Protein AF-A0A7C2IM10-F1 (afdb_monomer)
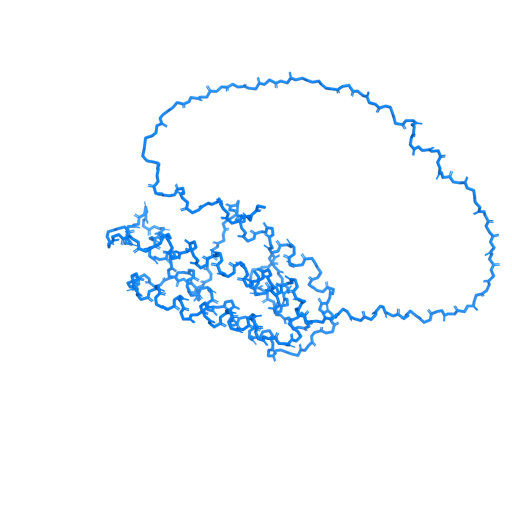
Nearest PDB structures (foldseek):
  1rxq-assembly1_B  TM=7.144E-01  e=1.031E-02  Bacillus subtilis
  8f5v-assembly1_B  TM=5.892E-01  e=1.875E-02  Mycobacterium tuberculosis
  2yqy-assembly1_A  TM=7.827E-01  e=1.566E-01  Thermus thermophilus HB8
  8fx9-assembly1_A-2  TM=5.518E-01  e=3.805E-02  Mycobacterium tuberculosis

Solvent-accessible surface area (backbone atoms only — not comparable to full-atom values): 14093 Å² total; per-residue (Å²): 133,73,89,76,83,75,75,87,68,75,87,83,71,80,80,86,84,84,88,84,92,86,85,92,88,88,85,89,82,84,89,80,78,92,79,81,80,83,83,88,79,90,89,89,81,88,86,88,78,82,90,74,87,73,74,80,74,70,74,80,78,74,78,34,45,76,48,73,67,56,39,53,48,47,53,48,51,52,54,54,50,50,51,53,54,48,66,74,52,74,82,60,50,71,68,56,33,63,42,50,93,42,98,91,45,71,19,55,41,27,51,52,39,23,53,41,48,39,53,50,51,34,54,51,48,25,55,50,13,64,70,44,70,73,40,93,58,28,70,76,64,36,62,65,44,55,65,48,47,70,60,51,69,79,51,80,90,68,86,82,81,79,56,79,92,40,54,50,85,71,75,72,52,71,69,57,43,53,53,52,34,53,56,48,49,52,50,54,47,52,48,60,73,67,63,82,56,52,32,43,29,10,52,44,74,42,92,56,72,92,64,33,50,34,22,21,49,50,48,69,102

Radius of gyration: 25.08 Å; Cα contacts (8 Å, |Δi|>4): 168; chains: 1; bounding box: 73×38×67 Å

Structure (mmCIF, N/CA/C/O backbone):
data_AF-A0A7C2IM10-F1
#
_entry.id   AF-A0A7C2IM10-F1
#
loop_
_atom_site.group_PDB
_atom_site.id
_atom_site.type_symbol
_atom_site.label_atom_id
_atom_site.label_alt_id
_atom_site.label_comp_id
_atom_site.label_asym_id
_atom_site.label_entity_id
_atom_site.label_seq_id
_atom_site.pdbx_PDB_ins_code
_atom_site.Cartn_x
_atom_site.Cartn_y
_atom_site.Cartn_z
_atom_site.occupancy
_atom_site.B_iso_or_equiv
_atom_site.auth_seq_id
_atom_site.auth_comp_id
_atom_site.auth_asym_id
_atom_site.auth_atom_id
_atom_site.pdbx_PDB_model_num
ATOM 1 N N . MET A 1 1 ? 17.199 -4.373 12.832 1.00 27.98 1 MET A N 1
ATOM 2 C CA . MET A 1 1 ? 16.016 -3.896 13.589 1.00 27.98 1 MET A CA 1
ATOM 3 C C . MET A 1 1 ? 15.043 -3.298 12.584 1.00 27.98 1 MET A C 1
ATOM 5 O O . MET A 1 1 ? 15.446 -2.386 11.880 1.00 27.98 1 MET A O 1
ATOM 9 N N . SER A 1 2 ? 13.838 -3.866 12.437 1.00 26.59 2 SER A N 1
ATOM 10 C CA . SER A 1 2 ? 12.873 -3.441 11.406 1.00 26.59 2 SER A CA 1
ATOM 11 C C . SER A 1 2 ? 12.338 -2.031 11.724 1.00 26.59 2 SER A C 1
ATOM 13 O O . SER A 1 2 ? 11.904 -1.822 12.862 1.00 26.59 2 SER A O 1
ATOM 15 N N . PRO A 1 3 ? 12.350 -1.077 10.774 1.00 27.83 3 PRO A N 1
ATOM 16 C CA . PRO A 1 3 ? 11.943 0.321 10.982 1.00 27.83 3 PRO A CA 1
ATOM 17 C C . PRO A 1 3 ? 10.450 0.517 11.304 1.00 27.83 3 PRO A C 1
ATOM 19 O O . PRO A 1 3 ? 10.022 1.636 11.570 1.00 27.83 3 PRO A O 1
ATOM 22 N N . VAL A 1 4 ? 9.666 -0.561 11.345 1.00 33.19 4 VAL A N 1
ATOM 23 C CA . VAL A 1 4 ? 8.220 -0.534 11.617 1.00 33.19 4 VAL A CA 1
ATOM 24 C C . VAL A 1 4 ? 7.889 -0.607 13.123 1.00 33.19 4 VAL A C 1
ATOM 26 O O . VAL A 1 4 ? 6.806 -0.242 13.562 1.00 33.19 4 VAL A O 1
ATOM 29 N N . ARG A 1 5 ? 8.863 -0.946 13.983 1.00 32.03 5 ARG A N 1
ATOM 30 C CA . ARG A 1 5 ? 8.624 -1.221 15.418 1.00 32.03 5 ARG A CA 1
ATOM 31 C C . ARG A 1 5 ? 8.267 -0.031 16.319 1.00 32.03 5 ARG A C 1
ATOM 33 O O . ARG A 1 5 ? 8.178 -0.206 17.534 1.00 32.03 5 ARG A O 1
ATOM 40 N N . ILE A 1 6 ? 8.074 1.175 15.799 1.00 34.00 6 ILE A N 1
ATOM 41 C CA . ILE A 1 6 ? 7.818 2.349 16.639 1.00 34.00 6 ILE A CA 1
ATOM 42 C C . ILE A 1 6 ? 6.884 3.310 15.897 1.00 34.00 6 ILE A C 1
ATOM 44 O O . ILE A 1 6 ? 7.405 4.188 15.229 1.00 34.00 6 ILE A O 1
ATOM 48 N N . LEU A 1 7 ? 5.546 3.175 16.010 1.00 31.81 7 LEU A N 1
ATOM 49 C CA . LEU A 1 7 ? 4.635 4.330 16.232 1.00 31.81 7 LEU A CA 1
ATOM 50 C C . LEU A 1 7 ? 3.104 4.082 16.270 1.00 31.81 7 LEU A C 1
ATOM 52 O O . LEU A 1 7 ? 2.376 5.069 16.280 1.00 31.81 7 LEU A O 1
ATOM 56 N N . SER A 1 8 ? 2.558 2.867 16.369 1.00 27.53 8 SER A N 1
ATOM 57 C 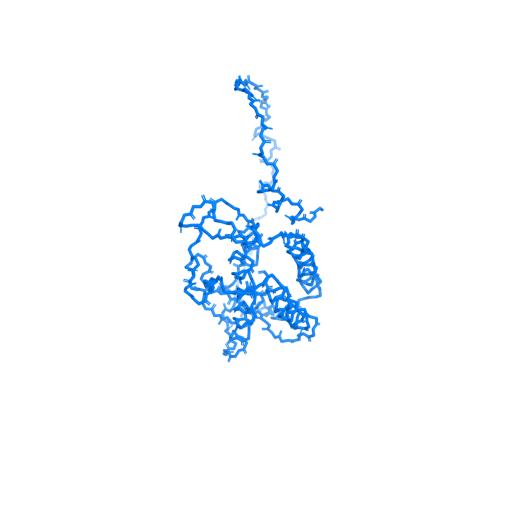CA . SER A 1 8 ? 1.081 2.713 16.506 1.00 27.53 8 SER A CA 1
ATOM 58 C C . SER A 1 8 ? 0.561 2.694 17.954 1.00 27.53 8 SER A C 1
ATOM 60 O O . SER A 1 8 ? -0.641 2.671 18.188 1.00 27.53 8 SER A O 1
ATOM 62 N N . ILE A 1 9 ? 1.442 2.784 18.958 1.00 31.78 9 ILE A N 1
ATOM 63 C CA . ILE A 1 9 ? 1.063 2.673 20.385 1.00 31.78 9 ILE A CA 1
ATOM 64 C C . ILE A 1 9 ? 0.724 4.037 21.030 1.00 31.78 9 ILE A C 1
ATOM 66 O O . ILE A 1 9 ? 0.184 4.101 22.135 1.00 31.78 9 ILE A O 1
ATOM 70 N N . PHE A 1 10 ? 0.982 5.165 20.360 1.00 27.00 10 PHE A N 1
ATOM 71 C CA . PHE A 1 10 ? 0.978 6.465 21.046 1.00 27.00 10 PHE A CA 1
ATOM 72 C C . PHE A 1 10 ? -0.381 7.172 21.185 1.00 27.00 10 PHE A C 1
ATOM 74 O O . PHE A 1 10 ? -0.463 8.141 21.938 1.00 27.00 10 PHE A O 1
ATOM 81 N N . PHE A 1 11 ? -1.454 6.687 20.550 1.00 27.09 11 PHE A N 1
ATOM 82 C CA . PHE A 1 11 ? -2.797 7.274 20.715 1.00 27.09 11 PHE A CA 1
ATOM 83 C C . PHE A 1 11 ? -3.679 6.590 21.772 1.00 27.09 11 PHE A C 1
ATOM 85 O O . PHE A 1 11 ? -4.743 7.110 22.085 1.00 27.09 11 PHE A O 1
ATOM 92 N N . ILE A 1 12 ? -3.229 5.491 22.391 1.00 34.91 12 ILE A N 1
ATOM 93 C CA . ILE A 1 12 ? -4.052 4.711 23.340 1.00 34.91 12 ILE A CA 1
ATOM 94 C C . ILE A 1 12 ? -3.619 4.902 24.813 1.00 34.91 12 ILE A C 1
ATOM 96 O O . ILE A 1 12 ? -4.315 4.467 25.725 1.00 34.91 12 ILE A O 1
ATOM 100 N N . ARG A 1 13 ? -2.499 5.591 25.111 1.00 30.33 13 ARG A N 1
ATOM 101 C CA . ARG A 1 13 ? -1.884 5.512 26.459 1.00 30.33 13 ARG A CA 1
ATOM 102 C C . ARG A 1 13 ? -1.359 6.792 27.124 1.00 30.33 13 ARG A C 1
ATOM 104 O O . ARG A 1 13 ? -0.449 6.705 27.944 1.00 30.33 13 ARG A O 1
ATOM 111 N N . ARG A 1 14 ? -1.917 7.981 26.865 1.00 31.39 14 ARG A N 1
ATOM 112 C CA . ARG A 1 14 ? -1.502 9.195 27.610 1.00 31.39 14 ARG A CA 1
ATOM 113 C C . ARG A 1 14 ? -2.650 10.013 28.204 1.00 31.39 14 ARG A C 1
ATOM 115 O O . ARG A 1 14 ? -2.828 11.183 27.896 1.00 31.39 14 ARG A O 1
ATOM 122 N N . GLY A 1 15 ? -3.358 9.395 29.148 1.00 29.47 15 GLY A N 1
ATOM 123 C CA . GLY A 1 15 ? -3.858 10.095 30.330 1.00 29.47 15 GLY A CA 1
ATOM 124 C C . GLY A 1 15 ? -2.780 10.059 31.423 1.00 29.47 15 GLY A C 1
ATOM 125 O O . GLY A 1 15 ? -2.254 8.993 31.717 1.00 29.47 15 GLY A O 1
ATOM 126 N N . LEU A 1 16 ? -2.461 11.222 31.998 1.00 30.66 16 LEU A N 1
ATOM 127 C CA . LEU A 1 16 ? -1.552 11.457 33.134 1.00 30.66 16 LEU A CA 1
ATOM 128 C C . LEU A 1 16 ? -0.041 11.201 32.928 1.00 30.66 16 LEU A C 1
ATOM 130 O O . LEU A 1 16 ? 0.452 10.083 33.043 1.00 30.66 16 LEU A O 1
ATOM 134 N N . ARG A 1 17 ? 0.741 12.286 32.821 1.00 29.55 17 ARG A N 1
ATOM 135 C CA . ARG A 1 17 ? 1.581 12.794 33.933 1.00 29.55 17 ARG A CA 1
ATOM 136 C C . ARG A 1 17 ? 2.344 14.066 33.538 1.00 29.55 17 ARG A C 1
ATOM 138 O O . ARG A 1 17 ? 2.866 14.188 32.436 1.00 29.55 17 ARG A O 1
ATOM 145 N N . LEU A 1 18 ? 2.353 14.989 34.497 1.00 29.86 18 LEU A N 1
ATOM 146 C CA . LEU A 1 18 ? 2.996 16.301 34.545 1.00 29.86 18 LEU A CA 1
ATOM 147 C C . LEU A 1 18 ? 4.523 16.229 34.746 1.00 29.86 18 LEU A C 1
ATOM 149 O O . LEU A 1 18 ? 5.040 15.216 35.211 1.00 29.86 18 LEU A O 1
ATOM 153 N N . THR A 1 19 ? 5.158 17.400 34.558 1.00 26.62 19 THR A N 1
ATOM 154 C CA . THR A 1 19 ? 6.521 17.847 34.961 1.00 26.62 19 THR A CA 1
ATOM 155 C C . THR A 1 19 ? 7.706 17.334 34.127 1.00 26.62 19 THR A C 1
ATOM 157 O O . THR A 1 19 ? 7.709 16.189 33.710 1.00 26.62 19 THR A O 1
ATOM 160 N N . ARG A 1 20 ? 8.772 18.096 33.830 1.00 28.44 20 ARG A N 1
ATOM 161 C CA . ARG A 1 20 ? 9.201 19.495 34.082 1.00 28.44 20 ARG A CA 1
ATOM 162 C C . ARG A 1 20 ? 10.300 19.837 33.046 1.00 28.44 20 ARG A C 1
ATOM 164 O O . ARG A 1 20 ? 10.971 18.940 32.549 1.00 28.44 20 ARG A O 1
ATOM 171 N N . LEU A 1 21 ? 10.481 21.126 32.752 1.00 31.17 21 LEU A N 1
ATOM 172 C CA . LEU A 1 21 ? 11.559 21.697 31.923 1.00 31.17 21 LEU A CA 1
ATOM 173 C C . LEU A 1 21 ? 12.891 21.822 32.691 1.00 31.17 21 LEU A C 1
ATOM 175 O O . LEU A 1 21 ? 12.852 21.974 33.911 1.00 31.17 21 LEU A O 1
ATOM 179 N N . THR A 1 22 ? 14.018 21.864 31.952 1.00 33.97 22 THR A N 1
ATOM 180 C CA . THR A 1 22 ? 15.251 22.717 32.079 1.00 33.97 22 THR A CA 1
ATOM 181 C C . THR A 1 22 ? 16.537 21.963 31.610 1.00 33.97 22 THR A C 1
ATOM 183 O O . THR A 1 22 ? 16.414 20.800 31.231 1.00 33.97 22 THR A O 1
ATOM 186 N N . PRO A 1 23 ? 17.731 22.595 31.455 1.00 38.22 23 PRO A N 1
ATOM 187 C CA . PRO A 1 23 ? 18.183 23.229 30.209 1.00 38.22 23 PRO A CA 1
ATOM 188 C C . PRO A 1 23 ? 19.610 22.801 29.750 1.00 38.22 23 PRO A C 1
ATOM 190 O O . PRO A 1 23 ? 20.233 21.899 30.297 1.00 38.22 23 PRO A O 1
ATOM 193 N N . ALA A 1 24 ? 20.100 23.476 28.704 1.00 38.53 24 ALA A N 1
ATOM 194 C CA . ALA A 1 24 ? 21.332 23.263 27.938 1.00 38.53 24 ALA A CA 1
ATOM 195 C C . ALA A 1 24 ? 22.677 23.222 28.705 1.00 38.53 24 ALA A C 1
ATOM 197 O O . ALA A 1 24 ? 22.869 23.910 29.703 1.00 38.53 24 ALA A O 1
ATOM 198 N N . GLY A 1 25 ? 23.669 22.546 28.101 1.00 33.28 25 GLY A N 1
ATOM 199 C CA . GLY A 1 25 ? 25.098 22.660 28.426 1.00 33.28 25 GLY A CA 1
ATOM 200 C C . GLY A 1 25 ? 26.000 22.308 27.228 1.00 33.28 25 GLY A C 1
ATOM 201 O O . GLY A 1 25 ? 25.844 21.256 26.616 1.00 33.28 25 GLY A O 1
ATOM 202 N N . LYS A 1 26 ? 26.935 23.204 26.872 1.00 35.62 26 LYS A N 1
ATOM 203 C CA . LYS A 1 26 ? 28.013 23.016 25.871 1.00 35.62 26 LYS A CA 1
ATOM 204 C C . LYS A 1 26 ? 29.325 22.630 26.577 1.00 35.62 26 LYS A C 1
ATOM 206 O O . LYS A 1 26 ? 29.616 23.248 27.596 1.00 35.62 26 LYS A O 1
ATOM 211 N N . LYS A 1 27 ? 30.188 21.806 25.950 1.00 33.00 27 LYS A N 1
ATOM 212 C CA . LYS A 1 27 ? 31.536 22.210 25.453 1.00 33.00 27 LYS A CA 1
ATOM 213 C C . LYS A 1 27 ? 32.418 21.056 24.923 1.00 33.00 27 LYS A C 1
ATOM 215 O O . LYS A 1 27 ? 32.520 20.002 25.530 1.00 33.00 27 LYS A O 1
ATOM 220 N N . ALA A 1 28 ? 33.144 21.427 23.860 1.00 33.09 28 ALA A N 1
ATOM 221 C CA . ALA A 1 28 ? 34.531 21.114 23.481 1.00 33.09 28 ALA A CA 1
ATOM 222 C C . ALA A 1 28 ? 34.939 19.688 23.054 1.00 33.09 28 ALA A C 1
ATOM 224 O O . ALA A 1 28 ? 35.025 18.771 23.863 1.00 33.09 28 ALA A O 1
ATOM 225 N N . ARG A 1 29 ? 35.424 19.571 21.806 1.00 38.78 29 ARG A N 1
ATOM 226 C CA . ARG A 1 29 ? 36.478 18.607 21.461 1.00 38.78 29 ARG A CA 1
ATOM 227 C C . ARG A 1 29 ? 37.455 19.195 20.440 1.00 38.78 29 ARG A C 1
ATOM 229 O O . ARG A 1 29 ? 37.062 19.943 19.552 1.00 38.78 29 ARG A O 1
ATOM 236 N N . ARG A 1 30 ? 38.734 18.913 20.691 1.00 40.53 30 ARG A N 1
ATOM 237 C CA . ARG A 1 30 ? 39.935 19.481 20.071 1.00 40.53 30 ARG A CA 1
ATOM 238 C C . ARG A 1 30 ? 40.123 19.055 18.611 1.00 40.53 30 ARG A C 1
ATOM 240 O O . ARG A 1 30 ? 39.682 17.986 18.204 1.00 40.53 30 ARG A O 1
ATOM 247 N N . SER A 1 31 ? 40.827 19.928 17.899 1.00 36.44 31 SER A N 1
ATOM 248 C CA . SER A 1 31 ? 41.327 19.845 16.528 1.00 36.44 31 SER A CA 1
ATOM 249 C C . SER A 1 31 ? 42.193 18.618 16.250 1.00 36.44 31 SER A C 1
ATOM 251 O O . SER A 1 31 ? 43.037 18.263 17.074 1.00 36.44 31 SER A O 1
ATOM 253 N N . ILE A 1 32 ? 42.077 18.081 15.036 1.00 41.78 32 ILE A N 1
ATOM 254 C CA . ILE A 1 32 ? 43.139 17.313 14.383 1.00 41.78 32 ILE A CA 1
ATOM 255 C C . ILE A 1 32 ? 43.377 17.947 13.006 1.00 41.78 32 ILE A C 1
ATOM 257 O O . ILE A 1 32 ? 42.436 18.333 12.317 1.00 41.78 32 ILE A O 1
ATOM 261 N N . ASP A 1 33 ? 44.658 18.141 12.715 1.00 43.50 33 ASP A N 1
ATOM 262 C CA . ASP A 1 33 ? 45.261 19.001 11.698 1.00 43.50 33 ASP A CA 1
ATOM 263 C C . ASP A 1 33 ? 45.071 18.471 10.259 1.00 43.50 33 ASP A C 1
ATOM 265 O O . ASP A 1 33 ? 45.209 17.279 9.988 1.00 43.50 33 ASP A O 1
ATOM 269 N N . MET A 1 34 ? 44.778 19.380 9.326 1.00 40.59 34 MET A N 1
ATOM 270 C CA . MET A 1 34 ? 44.415 19.143 7.918 1.00 40.59 34 MET A CA 1
ATOM 271 C C . MET A 1 34 ? 45.649 19.069 6.995 1.00 40.59 34 MET A C 1
ATOM 273 O O . MET A 1 34 ? 45.576 19.369 5.805 1.00 40.59 34 MET A O 1
ATOM 277 N N . LYS A 1 35 ? 46.807 18.694 7.549 1.00 39.53 35 LYS A N 1
ATOM 278 C CA . LYS A 1 35 ? 48.097 18.636 6.838 1.00 39.53 35 LYS A CA 1
ATOM 279 C C . LYS A 1 35 ? 48.608 17.217 6.571 1.00 39.53 35 LYS A C 1
ATOM 281 O O . LYS A 1 35 ? 49.615 17.064 5.893 1.00 39.53 35 LYS A O 1
ATOM 286 N N . THR A 1 36 ? 47.892 16.182 7.015 1.00 38.97 36 THR A N 1
ATOM 287 C CA . THR A 1 36 ? 48.353 14.780 6.914 1.00 38.97 36 THR A CA 1
ATOM 288 C C . THR A 1 36 ? 47.594 13.938 5.874 1.00 38.97 36 THR A C 1
ATOM 290 O O . THR A 1 36 ? 47.846 12.744 5.769 1.00 38.97 36 THR A O 1
ATOM 293 N N . LEU A 1 37 ? 46.684 14.515 5.073 1.00 35.03 37 LEU A N 1
ATOM 294 C CA . LEU A 1 37 ? 45.885 13.746 4.092 1.00 35.03 37 LEU A CA 1
ATOM 295 C C . LEU A 1 37 ? 46.011 14.220 2.630 1.00 35.03 37 LEU A C 1
ATOM 297 O O . LEU A 1 37 ? 45.327 13.705 1.755 1.00 35.03 37 LEU A O 1
ATOM 301 N N . MET A 1 38 ? 46.896 15.175 2.338 1.00 36.03 38 MET A N 1
ATOM 302 C CA . MET A 1 38 ? 47.099 15.727 0.988 1.00 36.03 38 MET A CA 1
ATOM 303 C C . MET A 1 38 ? 48.539 15.500 0.510 1.00 36.03 38 MET A C 1
ATOM 305 O O . MET A 1 38 ? 49.265 16.446 0.226 1.00 36.03 38 MET A O 1
ATOM 309 N N . ALA A 1 39 ? 48.974 14.238 0.467 1.00 36.22 39 ALA A N 1
ATOM 310 C CA . ALA A 1 39 ? 50.313 13.861 -0.002 1.00 36.22 39 ALA A CA 1
ATOM 311 C C . ALA A 1 39 ? 50.330 12.618 -0.914 1.00 36.22 39 ALA A C 1
ATOM 313 O O . ALA A 1 39 ? 51.328 11.910 -0.964 1.00 36.22 39 ALA A O 1
ATOM 314 N N . LEU A 1 40 ? 49.245 12.348 -1.651 1.00 32.22 40 LEU A N 1
ATOM 315 C CA . LEU A 1 40 ? 49.224 11.339 -2.724 1.00 32.22 40 LEU A CA 1
ATOM 316 C C . LEU A 1 40 ? 48.414 11.836 -3.933 1.00 32.22 40 LEU A C 1
ATOM 318 O O . LEU A 1 40 ? 47.519 11.167 -4.438 1.00 32.22 40 LEU A O 1
ATOM 322 N N . VAL A 1 41 ? 48.735 13.048 -4.390 1.00 32.53 41 VAL A N 1
ATOM 323 C CA . VAL A 1 41 ? 48.366 13.544 -5.720 1.00 32.53 41 VAL A CA 1
ATOM 324 C C . VAL A 1 41 ? 49.654 13.964 -6.416 1.00 32.53 41 VAL A C 1
ATOM 326 O O . VAL A 1 41 ? 50.414 14.756 -5.865 1.00 32.53 41 VAL A O 1
ATOM 329 N N . SER A 1 42 ? 49.819 13.484 -7.651 1.00 29.97 42 SER A N 1
ATOM 330 C CA . SER A 1 42 ? 50.869 13.794 -8.639 1.00 29.97 42 SER A CA 1
ATOM 331 C C . SER A 1 42 ? 52.033 12.806 -8.670 1.00 29.97 42 SER A C 1
ATOM 333 O O . SER A 1 42 ? 52.962 12.923 -7.883 1.00 29.97 42 SER A O 1
ATOM 335 N N . LEU A 1 43 ? 52.009 11.873 -9.629 1.00 31.78 43 LEU A N 1
ATOM 336 C CA . LEU A 1 43 ? 52.936 11.873 -10.772 1.00 31.78 43 LEU A CA 1
ATOM 337 C C . LEU A 1 43 ? 52.643 10.650 -11.661 1.00 31.78 43 LEU A C 1
ATOM 339 O O . LEU A 1 43 ? 52.864 9.528 -11.234 1.00 31.78 43 LEU A O 1
ATOM 343 N N . ILE A 1 44 ? 52.127 10.869 -12.872 1.00 36.03 44 ILE A N 1
ATOM 344 C CA . ILE A 1 44 ? 52.568 10.237 -14.131 1.00 36.03 44 ILE A CA 1
ATOM 345 C C . ILE A 1 44 ? 51.841 10.978 -15.260 1.00 36.03 44 ILE A C 1
ATOM 347 O O . ILE A 1 44 ? 50.614 11.052 -15.313 1.00 36.03 44 ILE A O 1
ATOM 351 N N . LEU A 1 45 ? 52.654 11.597 -16.109 1.00 37.88 45 LEU A N 1
ATOM 352 C CA . LEU A 1 45 ? 52.292 12.463 -17.218 1.00 37.88 45 LEU A CA 1
ATOM 353 C C . LEU A 1 45 ? 52.388 11.671 -18.538 1.00 37.88 45 LEU A C 1
ATOM 355 O O . LEU A 1 45 ? 53.350 10.939 -18.736 1.00 37.88 45 LEU A O 1
ATOM 359 N N . LEU A 1 46 ? 51.415 11.915 -19.422 1.00 39.22 46 LEU A N 1
ATOM 360 C CA . LEU A 1 46 ? 51.405 11.805 -20.892 1.00 39.22 46 LEU A CA 1
ATOM 361 C C . LEU A 1 46 ? 51.857 10.507 -21.601 1.00 39.22 46 LEU A C 1
ATOM 363 O O . LEU A 1 46 ? 53.039 10.247 -21.780 1.00 39.22 46 LEU A O 1
ATOM 367 N N . CYS A 1 47 ? 50.883 9.869 -22.262 1.00 30.28 47 CYS A N 1
ATOM 368 C CA . CYS A 1 47 ? 51.025 9.385 -23.639 1.00 30.28 47 CYS A CA 1
ATOM 369 C C . CYS A 1 47 ? 49.711 9.656 -24.391 1.00 30.28 47 CYS A C 1
ATOM 371 O O . CYS A 1 47 ? 48.692 9.022 -24.125 1.00 30.28 47 CYS A O 1
ATOM 373 N N . SER A 1 48 ? 49.735 10.628 -25.305 1.00 41.16 48 SER A N 1
ATOM 374 C CA . SER A 1 48 ? 48.663 10.878 -26.272 1.00 41.16 48 SER A CA 1
ATOM 375 C C . SER A 1 48 ? 48.981 10.138 -27.567 1.00 41.16 48 SER A C 1
ATOM 377 O O . SER A 1 48 ? 49.983 10.442 -28.211 1.00 41.16 48 SER A O 1
ATOM 379 N N . SER A 1 49 ? 48.099 9.237 -27.996 1.00 40.88 49 SER A N 1
ATOM 380 C CA . SER A 1 49 ? 47.975 8.861 -29.404 1.00 40.88 49 SER A CA 1
ATOM 381 C C . SER A 1 49 ? 46.520 8.551 -29.778 1.00 40.88 49 SER A C 1
ATOM 383 O O . SER A 1 49 ? 45.763 7.924 -29.044 1.00 40.88 49 SER A O 1
ATOM 385 N N . ALA A 1 50 ? 46.163 9.126 -30.925 1.00 41.50 50 ALA A N 1
ATOM 386 C CA . ALA A 1 50 ? 45.043 8.913 -31.834 1.00 41.50 50 ALA A CA 1
ATOM 387 C C . ALA A 1 50 ? 43.985 7.828 -31.525 1.00 41.50 50 ALA A C 1
ATOM 389 O O . ALA A 1 50 ? 44.254 6.634 -31.517 1.00 41.50 50 ALA A O 1
ATOM 390 N N . GLY A 1 51 ? 42.728 8.283 -31.478 1.00 42.62 51 GLY A N 1
ATOM 391 C CA . GLY A 1 51 ? 41.702 7.871 -32.442 1.00 42.62 51 GLY A CA 1
ATOM 392 C C . GLY A 1 51 ? 41.375 6.382 -32.581 1.00 42.62 51 GLY A C 1
ATOM 393 O O . GLY A 1 51 ? 41.813 5.732 -33.521 1.00 42.62 51 GLY A O 1
ATOM 394 N N . ALA A 1 52 ? 40.428 5.917 -31.772 1.00 41.44 52 ALA A N 1
ATOM 395 C CA . ALA A 1 52 ? 39.374 5.019 -32.231 1.00 41.44 52 ALA A CA 1
ATOM 396 C C . ALA A 1 52 ? 38.107 5.393 -31.459 1.00 41.44 52 ALA A C 1
ATOM 398 O O . ALA A 1 52 ? 38.083 5.329 -30.228 1.00 41.44 52 ALA A O 1
ATOM 399 N N . GLY A 1 53 ? 37.076 5.851 -32.171 1.00 41.41 53 GLY A N 1
ATOM 400 C CA . GLY A 1 53 ? 35.770 6.119 -31.584 1.00 41.41 53 GLY A CA 1
ATOM 401 C C . GLY A 1 53 ? 35.241 4.846 -30.937 1.00 41.41 53 GLY A C 1
ATOM 402 O O . GLY A 1 53 ? 34.742 3.957 -31.622 1.00 41.41 53 GLY A O 1
ATOM 403 N N . LYS A 1 54 ? 35.347 4.754 -29.608 1.00 38.47 54 LYS A N 1
ATOM 404 C CA . LYS A 1 54 ? 34.531 3.823 -28.841 1.00 38.47 54 LYS A CA 1
ATOM 405 C C . LYS A 1 54 ? 33.099 4.301 -29.011 1.00 38.47 54 LYS A C 1
ATOM 407 O O . LYS A 1 54 ? 32.697 5.291 -28.403 1.00 38.47 54 LYS A O 1
ATOM 412 N N . LEU A 1 55 ? 32.349 3.607 -29.864 1.00 37.88 55 LEU A N 1
ATOM 413 C CA . LEU A 1 55 ? 30.901 3.561 -29.742 1.00 37.88 55 LEU A CA 1
ATOM 414 C C . LEU A 1 55 ? 30.618 3.326 -28.261 1.00 37.88 55 LEU A C 1
ATOM 416 O O . LEU A 1 55 ? 31.111 2.358 -27.679 1.00 37.88 55 LEU A O 1
ATOM 420 N N . ASN A 1 56 ? 29.934 4.290 -27.654 1.00 40.69 56 ASN A N 1
ATOM 421 C CA . ASN A 1 56 ? 29.504 4.251 -26.273 1.00 40.69 56 ASN A CA 1
ATOM 422 C C . ASN A 1 56 ? 28.565 3.046 -26.153 1.00 40.69 56 ASN A C 1
ATOM 424 O O . ASN A 1 56 ? 27.374 3.154 -26.440 1.00 40.69 56 ASN A O 1
ATOM 428 N N . GLN A 1 57 ? 29.118 1.867 -25.861 1.00 40.25 57 GLN A N 1
ATOM 429 C CA . GLN A 1 57 ? 28.329 0.701 -25.512 1.00 40.25 57 GLN A CA 1
ATOM 430 C C . GLN A 1 57 ? 27.668 1.064 -24.191 1.00 40.25 57 GLN A C 1
ATOM 432 O O . GLN A 1 57 ? 28.318 1.062 -23.146 1.00 40.25 57 GLN A O 1
ATOM 437 N N . GLY A 1 58 ? 26.408 1.500 -24.274 1.00 41.47 58 GLY A N 1
ATOM 438 C CA . GLY A 1 58 ? 25.577 1.708 -23.102 1.00 41.47 58 GLY A CA 1
ATOM 439 C C . GLY A 1 58 ? 25.652 0.451 -22.249 1.00 41.47 58 GLY A C 1
ATOM 440 O O . GLY A 1 58 ? 25.589 -0.659 -22.784 1.00 41.47 58 GLY A O 1
ATOM 441 N N . SER A 1 59 ? 2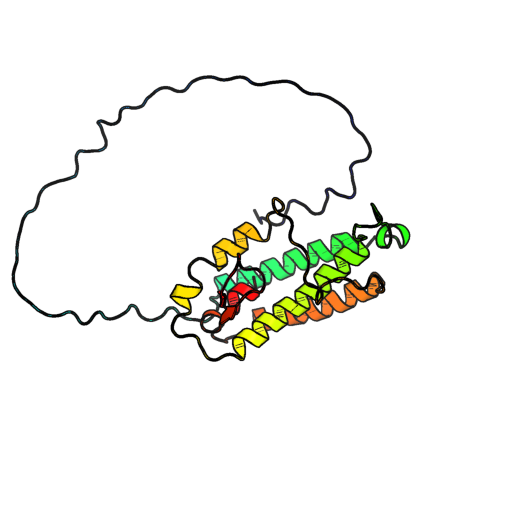5.850 0.628 -20.942 1.00 44.91 59 SER A N 1
ATOM 442 C CA . SER A 1 59 ? 25.724 -0.464 -19.983 1.00 44.91 59 SER A CA 1
ATOM 443 C C . SER A 1 59 ? 24.466 -1.275 -20.316 1.00 44.91 59 SER A C 1
ATOM 445 O O . SER A 1 59 ? 23.447 -0.661 -20.651 1.00 44.91 59 SER A O 1
ATOM 447 N N . PRO A 1 60 ? 24.511 -2.620 -20.274 1.00 53.81 60 PRO A N 1
ATOM 448 C CA . PRO A 1 60 ? 23.307 -3.415 -20.471 1.00 53.81 60 PRO A CA 1
ATOM 449 C C . PRO A 1 60 ? 22.236 -2.902 -19.507 1.00 53.81 60 PRO A C 1
ATOM 451 O O . PRO A 1 60 ? 22.527 -2.702 -18.325 1.00 53.81 60 PRO A O 1
ATOM 454 N N . ALA A 1 61 ? 21.043 -2.622 -20.039 1.00 63.34 61 ALA A N 1
ATOM 455 C CA . ALA A 1 61 ? 19.921 -2.125 -19.252 1.00 63.34 61 ALA A CA 1
ATOM 456 C C . ALA A 1 61 ? 19.716 -3.039 -18.037 1.00 63.34 61 ALA A C 1
ATOM 458 O O . ALA A 1 61 ? 19.769 -4.267 -18.170 1.00 63.34 61 ALA A O 1
ATOM 459 N N . SER A 1 62 ? 19.524 -2.442 -16.862 1.00 83.06 62 SER A N 1
ATOM 460 C CA . SER A 1 62 ? 19.268 -3.175 -15.625 1.00 83.06 62 SER A CA 1
ATOM 461 C C . SER A 1 62 ? 18.061 -4.098 -15.805 1.00 83.06 62 SER A C 1
ATOM 463 O O . SER A 1 62 ? 17.117 -3.744 -16.517 1.00 83.06 62 SER A O 1
ATOM 465 N N . ASP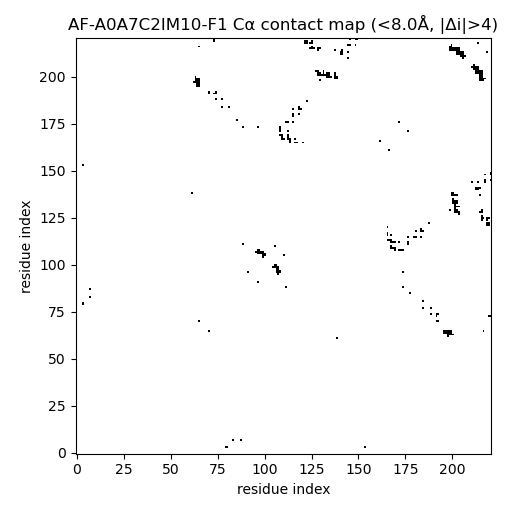 A 1 63 ? 18.076 -5.278 -15.177 1.00 93.88 63 ASP A N 1
ATOM 466 C CA . ASP A 1 63 ? 16.927 -6.184 -15.226 1.00 93.88 63 ASP A CA 1
ATOM 467 C C . ASP A 1 63 ? 15.697 -5.456 -14.647 1.00 93.88 63 ASP A C 1
ATOM 469 O O . ASP A 1 63 ? 15.693 -5.081 -13.466 1.00 93.88 63 ASP A O 1
ATOM 473 N N . PRO A 1 64 ? 14.647 -5.216 -15.456 1.00 96.56 64 PRO A N 1
ATOM 474 C CA . PRO A 1 64 ? 13.482 -4.474 -15.002 1.00 96.56 64 PRO A CA 1
ATOM 475 C C . PRO A 1 64 ? 12.582 -5.299 -14.073 1.00 96.56 64 PRO A C 1
ATOM 477 O O . PRO A 1 64 ? 11.570 -4.791 -13.582 1.00 96.56 64 PRO A O 1
ATOM 480 N N . LYS A 1 65 ? 12.894 -6.577 -13.846 1.00 97.94 65 LYS A N 1
ATOM 481 C CA . LYS A 1 65 ? 12.182 -7.425 -12.895 1.00 97.94 65 LYS A CA 1
ATOM 482 C C . LYS A 1 65 ? 12.589 -7.113 -11.455 1.00 97.94 65 LYS A C 1
ATOM 484 O O . LYS A 1 65 ? 13.622 -6.507 -11.156 1.00 97.94 65 LYS A O 1
ATOM 489 N N . MET A 1 66 ? 11.720 -7.530 -10.543 1.00 97.31 66 MET A N 1
ATOM 490 C CA . MET A 1 66 ? 11.994 -7.491 -9.112 1.00 97.31 66 MET A CA 1
ATOM 491 C C . MET A 1 66 ? 13.010 -8.580 -8.757 1.00 97.31 66 MET A C 1
ATOM 493 O O . MET A 1 66 ? 12.803 -9.745 -9.107 1.00 97.31 66 MET A O 1
ATOM 497 N N . THR A 1 67 ? 14.080 -8.217 -8.050 1.00 97.69 67 THR A N 1
ATOM 498 C CA . THR A 1 67 ? 15.071 -9.193 -7.578 1.00 97.69 67 THR A CA 1
ATOM 499 C C . THR A 1 67 ? 14.505 -10.046 -6.443 1.00 97.69 67 THR A C 1
ATOM 501 O O . THR A 1 67 ? 13.479 -9.724 -5.835 1.00 97.69 67 THR A O 1
ATOM 504 N N . SER A 1 68 ? 15.184 -11.145 -6.119 1.00 97.81 68 SER A N 1
ATOM 505 C CA . SER A 1 68 ? 14.814 -12.000 -4.986 1.00 97.81 68 SER A CA 1
ATOM 506 C C . SER A 1 68 ? 14.847 -11.245 -3.651 1.00 97.81 68 SER A C 1
ATOM 508 O O . SER A 1 68 ? 13.974 -11.441 -2.806 1.00 97.81 68 SER A O 1
ATOM 510 N N . GLU A 1 69 ? 15.816 -10.347 -3.466 1.00 97.81 69 GLU A N 1
ATOM 511 C CA . GLU A 1 69 ? 15.974 -9.526 -2.262 1.00 97.81 69 GLU A CA 1
ATOM 512 C C . GLU A 1 69 ? 14.860 -8.484 -2.148 1.00 97.81 69 GLU A C 1
ATOM 514 O O . GLU A 1 69 ? 14.272 -8.314 -1.078 1.00 97.81 69 GLU A O 1
ATOM 519 N N . GLU A 1 70 ? 14.535 -7.811 -3.255 1.00 98.06 70 GLU A N 1
ATOM 520 C CA . GLU A 1 70 ? 13.418 -6.869 -3.327 1.00 98.06 70 GLU A CA 1
ATOM 521 C C . GLU A 1 70 ? 12.091 -7.574 -3.020 1.00 98.06 70 GLU A C 1
ATOM 523 O O . GLU A 1 70 ? 11.312 -7.090 -2.197 1.00 98.06 70 GLU A O 1
ATOM 528 N N . ARG A 1 71 ? 11.872 -8.764 -3.593 1.00 98.50 71 ARG A N 1
ATOM 529 C CA . ARG A 1 71 ? 10.678 -9.578 -3.340 1.00 98.50 71 ARG A CA 1
ATOM 530 C C . ARG A 1 71 ? 10.560 -9.981 -1.875 1.00 98.50 71 ARG A C 1
ATOM 532 O O . ARG A 1 71 ? 9.508 -9.787 -1.267 1.00 98.50 71 ARG A O 1
ATOM 539 N N . ALA A 1 72 ? 11.637 -10.506 -1.290 1.00 98.50 72 ALA A N 1
ATOM 540 C CA . ALA A 1 72 ? 11.660 -10.890 0.119 1.00 98.50 72 ALA A CA 1
ATOM 541 C C . ALA A 1 72 ? 11.369 -9.692 1.038 1.00 98.50 72 ALA A C 1
ATOM 543 O O . ALA A 1 72 ? 10.658 -9.830 2.036 1.00 98.50 72 ALA A O 1
ATOM 544 N N . LYS A 1 73 ? 11.876 -8.505 0.685 1.00 97.62 73 LYS A N 1
ATOM 545 C CA . LYS A 1 73 ? 11.628 -7.255 1.411 1.00 97.62 73 LYS A CA 1
ATOM 546 C C . LYS A 1 73 ? 10.160 -6.823 1.333 1.00 97.62 73 LYS A C 1
ATOM 548 O O . LYS A 1 73 ? 9.568 -6.578 2.383 1.00 97.62 73 LYS A O 1
ATOM 553 N N . VAL A 1 74 ? 9.567 -6.789 0.135 1.00 97.62 74 VAL A N 1
ATOM 554 C CA . VAL A 1 74 ? 8.144 -6.450 -0.078 1.00 97.62 74 VAL A CA 1
ATOM 555 C C . VAL A 1 74 ? 7.241 -7.383 0.726 1.00 97.62 74 VAL A C 1
ATOM 557 O O . VAL A 1 74 ? 6.431 -6.919 1.527 1.00 97.62 74 VAL A O 1
ATOM 560 N N . ILE A 1 75 ? 7.427 -8.700 0.576 1.00 98.62 75 ILE A N 1
ATOM 561 C CA . ILE A 1 75 ? 6.638 -9.712 1.293 1.00 98.62 75 ILE A CA 1
ATOM 562 C C . ILE A 1 75 ? 6.769 -9.510 2.802 1.00 98.62 75 ILE A C 1
ATOM 564 O O . ILE A 1 75 ? 5.772 -9.501 3.525 1.00 98.62 75 ILE A O 1
ATOM 568 N N . LYS A 1 76 ? 7.993 -9.282 3.290 1.00 98.19 76 LYS A N 1
ATOM 569 C CA . LYS A 1 76 ? 8.224 -9.024 4.708 1.00 98.19 76 LYS A CA 1
ATOM 570 C C . LYS A 1 76 ? 7.470 -7.787 5.203 1.00 98.19 76 LYS A C 1
ATOM 572 O O . LYS A 1 76 ? 6.859 -7.851 6.268 1.00 98.19 76 LYS A O 1
ATOM 577 N N . TRP A 1 77 ? 7.510 -6.672 4.477 1.00 97.44 77 TRP A N 1
ATOM 578 C CA . TRP A 1 77 ? 6.784 -5.461 4.870 1.00 97.44 77 TRP A CA 1
ATOM 579 C C . TRP A 1 77 ? 5.272 -5.645 4.832 1.00 97.44 77 TRP A C 1
ATOM 581 O O . TRP A 1 77 ? 4.582 -5.160 5.731 1.00 97.44 77 TRP A O 1
ATOM 591 N N . MET A 1 78 ? 4.747 -6.378 3.852 1.00 97.88 78 MET A N 1
ATOM 592 C CA . MET A 1 78 ? 3.326 -6.712 3.792 1.00 97.88 78 MET A CA 1
ATOM 593 C C . MET A 1 78 ? 2.901 -7.569 4.993 1.00 97.88 78 MET A C 1
ATOM 595 O O . MET A 1 78 ? 1.912 -7.244 5.643 1.00 97.88 78 MET A O 1
ATOM 599 N N . ILE A 1 79 ? 3.668 -8.596 5.361 1.00 98.44 79 ILE A N 1
ATOM 600 C CA . ILE A 1 79 ? 3.352 -9.440 6.527 1.00 98.44 79 ILE A CA 1
ATOM 601 C C . ILE A 1 79 ? 3.449 -8.643 7.836 1.00 98.44 79 ILE A C 1
ATOM 603 O O . ILE A 1 79 ? 2.525 -8.670 8.652 1.00 98.44 79 ILE A O 1
ATOM 607 N N . ASP A 1 80 ? 4.552 -7.912 8.038 1.00 97.81 80 ASP A N 1
ATOM 608 C CA . ASP A 1 80 ? 4.773 -7.133 9.262 1.00 97.81 80 ASP A CA 1
ATOM 609 C C . ASP A 1 80 ? 3.673 -6.061 9.427 1.00 97.81 80 ASP A C 1
ATOM 611 O O . ASP A 1 80 ? 3.072 -5.946 10.496 1.00 97.81 80 ASP A O 1
ATOM 615 N N . SER A 1 81 ? 3.362 -5.310 8.362 1.00 96.69 81 SER A N 1
ATOM 616 C CA . SER A 1 81 ? 2.358 -4.235 8.408 1.00 96.69 81 SER A CA 1
ATOM 617 C C . SER A 1 81 ? 0.923 -4.745 8.542 1.00 96.69 81 SER A C 1
ATOM 619 O O . SER A 1 81 ? 0.125 -4.098 9.216 1.00 96.69 81 SER A O 1
ATOM 621 N N . GLU A 1 82 ? 0.585 -5.897 7.946 1.00 98.06 82 GLU A N 1
ATOM 622 C CA . GLU A 1 82 ? -0.731 -6.527 8.129 1.00 98.06 82 GLU A CA 1
ATOM 623 C C . GLU A 1 82 ? -0.945 -6.867 9.596 1.00 98.06 82 GLU A C 1
ATOM 625 O O . GLU A 1 82 ? -1.974 -6.518 10.177 1.00 98.06 82 GLU A O 1
ATOM 630 N N . LYS A 1 83 ? 0.052 -7.514 10.207 1.00 98.12 83 LYS A N 1
ATOM 631 C CA . LYS A 1 83 ? -0.009 -7.874 11.617 1.00 98.12 83 LYS A CA 1
ATOM 632 C C . LYS A 1 83 ? -0.210 -6.639 12.490 1.00 98.12 83 LYS A C 1
ATOM 634 O O . LYS A 1 83 ? -1.108 -6.627 13.325 1.00 98.12 83 LYS A O 1
ATOM 639 N N . GLU A 1 84 ? 0.602 -5.605 12.291 1.00 96.94 84 GLU A N 1
ATOM 640 C CA . GLU A 1 84 ? 0.505 -4.376 13.080 1.00 96.94 84 GLU A CA 1
ATOM 641 C C . GLU A 1 84 ? -0.846 -3.673 12.915 1.00 96.94 84 GLU A C 1
ATOM 643 O O . GLU A 1 84 ? -1.421 -3.205 13.900 1.00 96.94 84 GLU A O 1
ATOM 648 N N . TYR A 1 85 ? -1.366 -3.613 11.688 1.00 97.62 85 TYR A N 1
ATOM 649 C CA . TYR A 1 85 ? -2.662 -3.011 11.398 1.00 97.62 85 TYR A CA 1
ATOM 650 C C . TYR A 1 85 ? -3.806 -3.777 12.071 1.00 97.62 85 TYR A C 1
ATOM 652 O O . TYR A 1 85 ? -4.630 -3.169 12.756 1.00 97.62 85 TYR A O 1
ATOM 660 N N . LEU A 1 86 ? -3.837 -5.105 11.924 1.00 98.31 86 LEU A N 1
ATOM 661 C CA . LEU A 1 86 ? -4.885 -5.944 12.502 1.00 98.31 86 LEU A CA 1
ATOM 662 C C . LEU A 1 86 ? -4.833 -5.944 14.034 1.00 98.31 86 LEU A C 1
ATOM 664 O O . LEU A 1 86 ? -5.874 -5.781 14.671 1.00 98.31 86 LEU A O 1
ATOM 668 N N . ASP A 1 87 ? -3.641 -6.050 14.628 1.00 98.06 87 ASP A N 1
ATOM 669 C CA . ASP A 1 87 ? -3.457 -5.990 16.083 1.00 98.06 87 ASP A CA 1
ATOM 670 C C . ASP A 1 87 ? -3.956 -4.650 16.658 1.00 98.06 87 ASP A C 1
ATOM 672 O O . ASP A 1 87 ? -4.543 -4.618 17.741 1.00 98.06 87 ASP A O 1
ATOM 676 N N . ALA A 1 88 ? -3.763 -3.542 15.930 1.00 97.00 88 ALA A N 1
ATOM 677 C CA . ALA A 1 88 ? -4.175 -2.210 16.371 1.00 97.00 88 ALA A CA 1
ATOM 678 C C . ALA A 1 88 ? -5.700 -2.017 16.413 1.00 97.00 88 ALA A C 1
ATOM 680 O O . ALA A 1 88 ? -6.176 -1.164 17.166 1.00 97.00 88 ALA A O 1
ATOM 681 N N . ILE A 1 89 ? -6.464 -2.780 15.623 1.00 97.38 89 ILE A N 1
ATOM 682 C CA . ILE A 1 89 ? -7.921 -2.610 15.518 1.00 97.38 89 ILE A CA 1
ATOM 683 C C . ILE A 1 89 ? -8.731 -3.762 16.115 1.00 97.38 89 ILE A C 1
ATOM 685 O O . ILE A 1 89 ? -9.901 -3.554 16.420 1.00 97.38 89 ILE A O 1
ATOM 689 N N . ALA A 1 90 ? -8.137 -4.940 16.333 1.00 94.38 90 ALA A N 1
ATOM 690 C CA . ALA A 1 90 ? -8.848 -6.178 16.673 1.00 94.38 90 ALA A CA 1
ATOM 691 C C . ALA A 1 90 ? -9.791 -6.084 17.886 1.00 94.38 90 ALA A C 1
ATOM 693 O O . ALA A 1 90 ? -10.847 -6.710 17.885 1.00 94.38 90 ALA A O 1
ATOM 694 N N . ASN A 1 91 ? -9.425 -5.305 18.908 1.00 94.62 91 ASN A N 1
ATOM 695 C CA . ASN A 1 91 ? -10.118 -5.282 20.203 1.00 94.62 91 ASN A CA 1
ATOM 696 C C . ASN A 1 91 ? -10.787 -3.938 20.528 1.00 94.62 91 ASN A C 1
ATOM 698 O O . ASN A 1 91 ? -11.085 -3.665 21.688 1.00 94.62 91 ASN A O 1
ATOM 702 N N . LEU A 1 92 ? -11.008 -3.084 19.526 1.00 96.75 92 LEU A N 1
ATOM 703 C CA . LEU A 1 92 ? -11.673 -1.795 19.737 1.00 96.75 92 LEU A CA 1
ATOM 704 C C . LEU A 1 92 ? -13.171 -1.982 19.987 1.00 96.75 92 LEU A C 1
ATOM 706 O O . LEU A 1 92 ? -13.826 -2.684 19.218 1.00 96.75 92 LEU A O 1
ATOM 710 N N . THR A 1 93 ? -13.721 -1.337 21.016 1.00 97.25 93 THR A N 1
ATOM 711 C CA . THR A 1 93 ? -15.182 -1.287 21.209 1.00 97.25 93 THR A CA 1
ATOM 712 C C . THR A 1 93 ? -15.845 -0.419 20.136 1.00 97.25 93 THR A C 1
ATOM 714 O O . THR A 1 93 ? -15.173 0.366 19.461 1.00 97.25 93 THR A O 1
ATOM 717 N N . GLU A 1 94 ? -17.168 -0.508 19.989 1.00 96.81 94 GLU A N 1
ATOM 718 C CA . GLU A 1 94 ? -17.905 0.346 19.047 1.00 96.81 94 GLU A CA 1
ATOM 719 C C . GLU A 1 94 ? -17.746 1.839 19.374 1.00 96.81 94 GLU A C 1
ATOM 721 O O . GLU A 1 94 ? -17.589 2.665 18.471 1.00 96.81 94 GLU A O 1
ATOM 726 N N . GLU A 1 95 ? -17.697 2.202 20.659 1.00 96.94 95 GLU A N 1
ATOM 727 C CA . GLU A 1 95 ? -17.457 3.582 21.089 1.00 96.94 95 GLU A CA 1
ATOM 728 C C . GLU A 1 95 ? -16.066 4.055 20.658 1.00 96.94 95 GLU A C 1
ATOM 730 O O . GLU A 1 95 ? -15.924 5.163 20.145 1.00 96.94 95 GLU A O 1
ATOM 735 N N . GLN A 1 96 ? -15.037 3.214 20.807 1.00 97.56 96 GLN A N 1
ATOM 736 C CA . GLN A 1 96 ? -13.671 3.533 20.377 1.00 97.56 96 GLN A CA 1
ATOM 737 C C . GLN A 1 96 ? -13.549 3.602 18.850 1.00 97.56 96 GLN A C 1
ATOM 739 O O . GLN A 1 96 ? -12.866 4.484 18.326 1.00 97.56 96 GLN A O 1
ATOM 744 N N . TRP A 1 97 ? -14.231 2.707 18.132 1.00 97.50 97 TRP A N 1
ATOM 745 C CA . TRP A 1 97 ? -14.272 2.677 16.669 1.00 97.50 97 TRP A CA 1
ATOM 746 C C . TRP A 1 97 ? -14.837 3.980 16.090 1.00 97.50 97 TRP A C 1
ATOM 748 O O . TRP A 1 97 ? -14.312 4.529 15.113 1.00 97.50 97 TRP A O 1
ATOM 758 N N . ARG A 1 98 ? -15.888 4.506 16.731 1.00 96.56 98 ARG A N 1
ATOM 759 C CA . ARG A 1 98 ? -16.631 5.697 16.291 1.00 96.56 98 ARG A CA 1
ATOM 760 C C . ARG A 1 98 ? -16.163 6.997 16.940 1.00 96.56 98 ARG A C 1
ATOM 762 O O . ARG A 1 98 ? -16.577 8.066 16.493 1.00 96.56 98 ARG A O 1
ATOM 769 N N . TYR A 1 99 ? -15.292 6.938 17.947 1.00 96.38 99 TYR A N 1
ATOM 770 C CA . TYR A 1 99 ? -14.805 8.122 18.647 1.00 96.38 99 TYR A CA 1
ATOM 771 C C . TYR A 1 99 ? -14.097 9.092 17.694 1.00 96.38 99 TYR A C 1
ATOM 773 O O . TYR A 1 99 ? -13.114 8.738 17.039 1.00 96.38 99 TYR A O 1
ATOM 781 N N . LYS A 1 100 ? -14.567 10.344 17.668 1.00 95.25 100 LYS A N 1
ATOM 782 C CA . LYS A 1 100 ? -13.930 11.449 16.947 1.00 95.25 100 LYS A CA 1
ATOM 783 C C . LYS A 1 100 ? -13.299 12.423 17.943 1.00 95.25 100 LYS A C 1
ATOM 785 O O . LYS A 1 100 ? -14.025 13.011 18.741 1.00 95.25 100 LYS A O 1
ATOM 790 N N . PRO A 1 101 ? -11.976 12.667 17.880 1.00 91.94 101 PRO A N 1
ATOM 791 C CA . PRO A 1 101 ? -11.325 13.620 18.780 1.00 91.94 101 PRO A CA 1
ATOM 792 C C . PRO A 1 101 ? -11.733 15.074 18.496 1.00 91.94 101 PRO A C 1
ATOM 794 O O . PRO A 1 101 ? -11.586 15.935 19.358 1.00 91.94 101 PRO A O 1
ATOM 797 N N . SER A 1 102 ? -12.224 15.367 17.287 1.00 94.69 102 SER A N 1
ATOM 798 C CA . SER A 1 102 ? -12.929 16.606 16.952 1.00 94.69 102 SER A CA 1
ATOM 799 C C . SER A 1 102 ? -13.778 16.415 15.683 1.00 94.69 102 SER A C 1
ATOM 801 O O . SER A 1 102 ? -13.543 15.454 14.946 1.00 94.69 102 SER A O 1
ATOM 803 N N . PRO A 1 103 ? -14.723 17.325 15.369 1.00 90.75 103 PRO A N 1
ATOM 804 C CA . PRO A 1 103 ? -15.591 17.205 14.189 1.00 90.75 103 PRO A CA 1
ATOM 805 C C . PRO A 1 103 ? -14.848 17.132 12.846 1.00 90.75 103 PRO A C 1
ATOM 807 O O . PRO A 1 103 ? -15.369 16.593 11.875 1.00 90.75 103 PRO A O 1
ATOM 810 N N . PHE A 1 104 ? -13.617 17.650 12.792 1.00 90.12 104 PHE A N 1
ATOM 811 C CA . PHE A 1 104 ? -12.794 17.732 11.579 1.00 90.12 104 PHE A CA 1
ATOM 812 C C . PHE A 1 104 ? -11.712 16.647 11.510 1.00 90.12 104 PHE A C 1
ATOM 814 O O . PHE A 1 104 ? -10.759 16.757 10.736 1.00 90.12 104 PHE A O 1
ATOM 821 N N . ARG A 1 105 ? -11.792 15.627 12.367 1.00 92.25 105 ARG A N 1
ATOM 822 C CA . ARG A 1 105 ? -10.806 14.548 12.449 1.00 92.25 105 ARG A CA 1
ATOM 823 C C . ARG A 1 105 ? -11.489 13.208 12.272 1.00 92.25 105 ARG A C 1
ATOM 825 O O . ARG A 1 105 ? -12.614 13.010 12.723 1.00 92.25 105 ARG A O 1
ATOM 832 N N . TRP A 1 106 ? -10.770 12.305 11.620 1.00 94.81 106 TRP A N 1
ATOM 833 C CA . TRP A 1 106 ? -11.239 10.947 11.429 1.00 94.81 106 TRP A CA 1
ATOM 834 C C . TRP A 1 106 ? -11.287 10.181 12.749 1.00 94.81 106 TRP A C 1
ATOM 836 O O . TRP A 1 106 ? -10.413 10.364 13.605 1.00 94.81 106 TRP A O 1
ATOM 846 N N . SER A 1 107 ? -12.303 9.335 12.896 1.00 97.19 107 SER A N 1
ATOM 847 C CA . SER A 1 107 ? -12.331 8.298 13.923 1.00 97.19 107 SER A CA 1
ATOM 848 C C . SER A 1 107 ? -11.284 7.222 13.640 1.00 97.19 107 SER A C 1
ATOM 850 O O . SER A 1 107 ? -10.691 7.171 12.558 1.00 97.19 107 SER A O 1
ATOM 852 N N . VAL A 1 108 ? -11.063 6.323 14.602 1.00 96.69 108 VAL A N 1
ATOM 853 C CA . VAL A 1 108 ? -10.183 5.165 14.382 1.00 96.69 108 VAL A CA 1
ATOM 854 C C . VAL A 1 108 ? -10.720 4.283 13.253 1.00 96.69 108 VAL A C 1
ATOM 856 O O . VAL A 1 108 ? -9.944 3.861 12.399 1.00 96.69 108 VAL A O 1
ATOM 859 N N . GLY A 1 109 ? -12.040 4.079 13.192 1.00 97.81 109 GLY A N 1
ATOM 860 C CA . GLY A 1 109 ? -12.679 3.342 12.104 1.00 97.81 109 GLY A CA 1
ATOM 861 C C . GLY A 1 109 ? -12.498 3.995 10.733 1.00 97.81 109 GLY A C 1
ATOM 862 O O . GLY A 1 109 ? -12.164 3.313 9.770 1.00 97.81 109 GLY A O 1
ATOM 863 N N . GLU A 1 110 ? -12.620 5.321 10.645 1.00 98.00 110 GLU A N 1
ATOM 864 C CA . GLU A 1 110 ? -12.380 6.065 9.401 1.00 98.00 110 GLU A CA 1
ATOM 865 C C . GLU A 1 110 ? -10.902 5.989 8.966 1.00 98.00 110 GLU A C 1
ATOM 867 O O . GLU A 1 110 ? -10.609 5.826 7.783 1.00 98.00 110 GLU A O 1
ATOM 872 N N . VAL A 1 111 ? -9.949 6.036 9.904 1.00 97.00 111 VAL A N 1
ATOM 873 C CA . VAL A 1 111 ? -8.524 5.809 9.592 1.00 97.00 111 VAL A CA 1
ATOM 874 C C . VAL A 1 111 ? -8.290 4.378 9.101 1.00 97.00 111 VAL A C 1
ATOM 876 O O . VAL A 1 111 ? -7.561 4.174 8.130 1.00 97.00 111 VAL A O 1
ATOM 879 N N . ALA A 1 112 ? -8.909 3.387 9.745 1.00 98.06 112 ALA A N 1
ATOM 880 C CA . ALA A 1 112 ? -8.778 1.990 9.355 1.00 98.06 112 ALA A CA 1
ATOM 881 C C . ALA A 1 112 ? -9.355 1.741 7.952 1.00 98.06 112 ALA A C 1
ATOM 883 O O . ALA A 1 112 ? -8.697 1.104 7.129 1.00 98.06 112 ALA A O 1
ATOM 884 N N . GLU A 1 113 ? -10.532 2.294 7.656 1.00 97.94 113 GLU A N 1
ATOM 885 C CA . GLU A 1 113 ? -11.153 2.242 6.333 1.00 97.94 113 GLU A CA 1
ATOM 886 C C . GLU A 1 113 ? -10.267 2.907 5.271 1.00 97.94 113 GLU A C 1
ATOM 888 O O . GLU A 1 113 ? -10.035 2.310 4.222 1.00 97.94 113 GLU A O 1
ATOM 893 N N . HIS A 1 114 ? -9.706 4.088 5.560 1.00 96.88 114 HIS A N 1
ATOM 894 C CA . HIS A 1 114 ? -8.783 4.786 4.660 1.00 96.88 114 HIS A CA 1
ATOM 895 C C . HIS A 1 114 ? -7.578 3.917 4.264 1.00 96.88 114 HIS A C 1
ATOM 897 O O . HIS A 1 114 ? -7.220 3.854 3.087 1.00 96.88 114 HIS A O 1
ATOM 903 N N . ILE A 1 115 ? -6.961 3.227 5.228 1.00 96.75 115 ILE A N 1
ATOM 904 C CA . ILE A 1 115 ? -5.825 2.331 4.965 1.00 96.75 115 ILE A CA 1
ATOM 905 C C . ILE A 1 115 ? -6.250 1.191 4.031 1.00 96.75 115 ILE A C 1
ATOM 907 O O . ILE A 1 115 ? -5.561 0.904 3.054 1.00 96.75 115 ILE A O 1
ATOM 911 N N . MET A 1 116 ? -7.411 0.587 4.285 1.00 97.44 116 MET A N 1
ATOM 912 C CA . MET A 1 116 ? -7.936 -0.523 3.488 1.00 97.44 116 MET A CA 1
ATOM 913 C C . MET A 1 116 ? -8.269 -0.121 2.044 1.00 97.44 116 MET A C 1
ATOM 915 O O . MET A 1 116 ? -7.892 -0.834 1.113 1.00 97.44 116 MET A O 1
ATOM 919 N N . VAL A 1 117 ? -8.886 1.044 1.821 1.00 96.81 117 VAL A N 1
ATOM 920 C CA . VAL A 1 117 ? -9.133 1.533 0.451 1.00 96.81 117 VAL A CA 1
ATOM 921 C C . VAL A 1 117 ? -7.847 1.983 -0.249 1.00 96.81 117 VAL A C 1
ATOM 923 O O . VAL A 1 117 ? -7.732 1.835 -1.465 1.00 96.81 117 VAL A O 1
ATOM 926 N N . THR A 1 118 ? -6.860 2.482 0.502 1.00 95.06 118 THR A N 1
ATOM 927 C CA . THR A 1 118 ? -5.559 2.891 -0.048 1.00 95.06 118 THR A CA 1
ATOM 928 C C . THR A 1 118 ? -4.745 1.687 -0.514 1.00 95.06 118 THR A C 1
ATOM 930 O O . THR A 1 118 ? -4.195 1.741 -1.607 1.00 95.06 118 THR A O 1
ATOM 933 N N . GLU A 1 119 ? -4.727 0.580 0.235 1.00 95.44 119 GLU A N 1
ATOM 934 C CA . GLU A 1 119 ? -4.098 -0.683 -0.190 1.00 95.44 119 GLU A CA 1
ATOM 935 C C . GLU A 1 119 ? -4.634 -1.133 -1.559 1.00 95.44 119 GLU A C 1
ATOM 937 O O . GLU A 1 119 ? -3.870 -1.420 -2.481 1.00 95.44 119 GLU A O 1
ATOM 942 N N . LYS A 1 120 ? -5.964 -1.117 -1.723 1.00 95.25 120 LYS A N 1
ATOM 943 C CA . LYS A 1 120 ? -6.608 -1.450 -2.999 1.00 95.25 120 LYS A CA 1
ATOM 944 C C . LYS A 1 120 ? -6.175 -0.500 -4.112 1.00 95.25 120 LYS A C 1
ATOM 946 O O . LYS A 1 120 ? -5.862 -0.950 -5.210 1.00 95.25 120 LYS A O 1
ATOM 951 N N . ALA A 1 121 ? -6.165 0.801 -3.832 1.00 95.50 121 ALA A N 1
ATOM 952 C CA . ALA A 1 121 ? -5.764 1.805 -4.805 1.00 95.50 121 ALA A CA 1
ATOM 953 C C . ALA A 1 121 ? -4.298 1.639 -5.237 1.00 95.50 121 ALA A C 1
ATOM 955 O O . ALA A 1 121 ? -4.013 1.775 -6.424 1.00 95.50 121 ALA A O 1
ATOM 956 N N . LEU A 1 122 ? -3.386 1.315 -4.314 1.00 95.81 122 LEU A N 1
ATOM 957 C CA . LEU A 1 122 ? -1.970 1.081 -4.611 1.00 95.81 122 LEU A CA 1
ATOM 958 C C . LEU A 1 122 ? -1.781 -0.133 -5.524 1.00 95.81 122 LEU A C 1
ATOM 960 O O . LEU A 1 122 ? -1.139 -0.005 -6.564 1.00 95.81 122 LEU A O 1
ATOM 964 N N . LEU A 1 123 ? -2.422 -1.269 -5.225 1.00 97.44 123 LEU A N 1
ATOM 965 C CA . LEU A 1 123 ? -2.361 -2.435 -6.113 1.00 97.44 123 LEU A CA 1
ATOM 966 C C . LEU A 1 123 ? -2.913 -2.110 -7.512 1.00 97.44 123 LEU A C 1
ATOM 968 O O . LEU A 1 123 ? -2.301 -2.464 -8.517 1.00 97.44 123 LEU A O 1
ATOM 972 N N . SER A 1 124 ? -4.009 -1.351 -7.600 1.00 97.69 124 SER A N 1
ATOM 973 C CA . SER A 1 124 ? -4.532 -0.896 -8.893 1.00 97.69 124 SER A CA 1
ATOM 974 C C . SER A 1 124 ? -3.590 0.063 -9.633 1.00 97.69 124 SER A C 1
ATOM 976 O O . SER A 1 124 ? -3.615 0.102 -10.861 1.00 97.69 124 SER A O 1
ATOM 978 N N . ARG A 1 125 ? -2.727 0.816 -8.938 1.00 97.62 125 ARG A N 1
ATOM 979 C CA . ARG A 1 125 ? -1.673 1.628 -9.577 1.00 97.62 125 ARG A CA 1
ATOM 980 C C . ARG A 1 125 ? -0.557 0.760 -10.148 1.00 97.62 125 ARG A C 1
ATOM 982 O O . ARG A 1 125 ? -0.099 1.047 -11.250 1.00 97.62 125 ARG A O 1
ATOM 989 N N . VAL A 1 126 ? -0.179 -0.316 -9.457 1.00 98.56 126 VAL A N 1
ATOM 990 C CA . VAL A 1 126 ? 0.752 -1.328 -9.984 1.00 98.56 126 VAL A CA 1
ATOM 991 C C . VAL A 1 126 ? 0.181 -1.960 -11.259 1.00 98.56 126 VAL A C 1
ATOM 993 O O . VAL A 1 126 ? 0.862 -2.020 -12.283 1.00 98.56 126 VAL A O 1
ATOM 996 N N . GLU A 1 127 ? -1.086 -2.382 -11.224 1.00 98.31 127 GLU A N 1
ATOM 997 C CA . GLU A 1 127 ? -1.794 -2.952 -12.379 1.00 98.31 127 GLU A CA 1
ATOM 998 C C . GLU A 1 127 ? -1.879 -1.954 -13.547 1.00 98.31 127 GLU A C 1
ATOM 1000 O O . GLU A 1 127 ? -1.597 -2.326 -14.686 1.00 98.31 127 GLU A O 1
ATOM 1005 N N . ALA A 1 128 ? -2.204 -0.686 -13.270 1.00 98.31 128 ALA A N 1
ATOM 1006 C CA . ALA A 1 128 ? -2.275 0.368 -14.279 1.00 98.31 128 ALA A CA 1
ATOM 1007 C C . ALA A 1 128 ? -0.909 0.661 -14.912 1.00 98.31 128 ALA A C 1
ATOM 1009 O O . ALA A 1 128 ? -0.815 0.764 -16.130 1.00 98.31 128 ALA A O 1
ATOM 1010 N N . ALA A 1 129 ? 0.160 0.732 -14.113 1.00 98.38 129 ALA A N 1
ATOM 1011 C CA . ALA A 1 129 ? 1.507 0.913 -14.643 1.00 98.38 129 ALA A CA 1
ATOM 1012 C C . ALA A 1 129 ? 1.883 -0.222 -15.599 1.00 98.38 129 ALA A C 1
ATOM 1014 O O . ALA A 1 129 ? 2.357 0.027 -16.704 1.00 98.38 129 ALA A O 1
ATOM 1015 N N . LEU A 1 130 ? 1.603 -1.468 -15.216 1.00 98.50 130 LEU A N 1
ATOM 1016 C CA . LEU A 1 130 ? 1.867 -2.642 -16.050 1.00 98.50 130 LEU A CA 1
ATOM 1017 C C . LEU A 1 130 ? 1.033 -2.709 -17.336 1.00 98.50 130 LEU A C 1
ATOM 1019 O O . LEU A 1 130 ? 1.403 -3.453 -18.243 1.00 98.50 130 LEU A O 1
ATOM 1023 N N . ALA A 1 131 ? -0.084 -1.982 -17.410 1.00 98.31 131 ALA A N 1
ATOM 1024 C CA . ALA A 1 131 ? -0.889 -1.871 -18.622 1.00 98.31 131 ALA A CA 1
ATOM 1025 C C . ALA A 1 131 ? -0.318 -0.849 -19.623 1.00 98.31 131 ALA A C 1
ATOM 1027 O O . ALA A 1 131 ? -0.612 -0.938 -20.815 1.00 98.31 131 ALA A O 1
ATOM 1028 N N . GLU A 1 132 ? 0.510 0.094 -19.163 1.00 97.94 132 GLU A N 1
ATOM 1029 C CA . GLU A 1 132 ? 1.209 1.038 -20.035 1.00 97.94 132 GLU A CA 1
ATOM 1030 C C . GLU A 1 132 ? 2.326 0.359 -20.831 1.00 97.94 132 GLU A C 1
ATOM 1032 O O . GLU A 1 132 ? 2.847 -0.696 -20.460 1.00 97.94 132 GLU A O 1
ATOM 1037 N N . LYS A 1 133 ? 2.744 0.988 -21.933 1.00 97.69 133 LYS A N 1
ATOM 1038 C CA . LYS A 1 133 ? 3.925 0.528 -22.676 1.00 97.69 133 LYS A CA 1
ATOM 1039 C C . LYS A 1 133 ? 5.183 0.656 -21.803 1.00 97.69 133 LYS A C 1
ATOM 1041 O O . LYS A 1 133 ? 5.288 1.628 -21.051 1.00 97.69 133 LYS A O 1
ATOM 1046 N N . PRO A 1 134 ? 6.166 -0.256 -21.941 1.00 97.81 134 PRO A N 1
ATOM 1047 C CA . PRO A 1 134 ? 7.463 -0.090 -21.300 1.00 97.81 134 PRO A CA 1
ATOM 1048 C C . PRO A 1 134 ? 8.056 1.284 -21.627 1.00 97.81 134 PRO A C 1
ATOM 1050 O O . PRO A 1 134 ? 8.135 1.683 -22.791 1.00 97.81 134 PRO A O 1
ATOM 1053 N N . ASN A 1 135 ? 8.458 2.011 -20.595 1.00 97.19 135 ASN A N 1
ATOM 1054 C CA . ASN A 1 135 ? 9.084 3.314 -20.713 1.00 97.19 135 ASN A CA 1
ATOM 1055 C C . ASN A 1 135 ? 10.590 3.119 -20.951 1.00 97.19 135 ASN A C 1
ATOM 1057 O O . ASN A 1 135 ? 11.269 2.638 -20.047 1.00 97.19 135 ASN A O 1
ATOM 1061 N N . PRO A 1 136 ? 11.147 3.506 -22.113 1.00 96.00 136 PRO A N 1
ATOM 1062 C CA . PRO A 1 136 ? 12.569 3.307 -22.406 1.00 96.00 136 PRO A CA 1
ATOM 1063 C C . PRO A 1 136 ? 13.503 4.096 -21.472 1.00 96.00 136 PRO A C 1
ATOM 1065 O O . PRO A 1 136 ? 14.647 3.699 -21.288 1.00 96.00 136 PRO A O 1
ATOM 1068 N N . ASP A 1 137 ? 13.010 5.164 -20.837 1.00 96.12 137 ASP A N 1
ATOM 1069 C CA . ASP A 1 137 ? 13.773 6.024 -19.926 1.00 96.12 137 ASP A CA 1
ATOM 1070 C C . ASP A 1 137 ? 13.509 5.708 -18.442 1.00 96.12 137 ASP A C 1
ATOM 1072 O O . ASP A 1 137 ? 13.756 6.556 -17.573 1.00 96.12 137 ASP A O 1
ATOM 1076 N N . TRP A 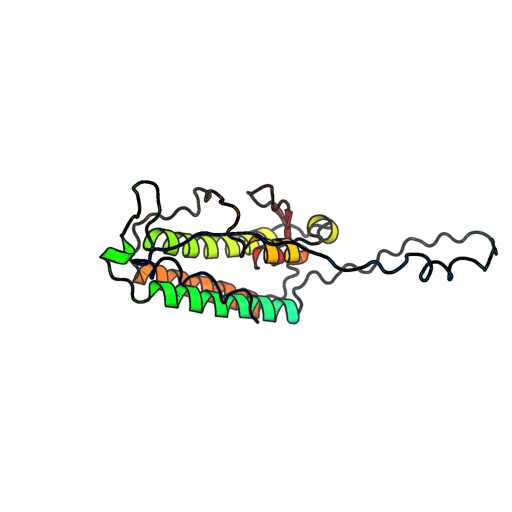1 138 ? 12.947 4.536 -18.123 1.00 96.88 138 TRP A N 1
ATOM 1077 C CA . TRP A 1 138 ? 12.514 4.210 -16.761 1.00 96.88 138 TRP A CA 1
ATOM 1078 C C . TRP A 1 138 ? 13.644 4.366 -15.735 1.00 96.88 138 TRP A C 1
ATOM 1080 O O . TRP A 1 138 ? 13.438 5.033 -14.725 1.00 96.88 138 TRP A O 1
ATOM 1090 N N . GLU A 1 139 ? 14.857 3.884 -16.034 1.00 96.31 139 GLU A N 1
ATOM 1091 C CA . GLU A 1 139 ? 16.017 3.964 -15.132 1.00 96.31 139 GLU A CA 1
ATOM 1092 C C . GLU A 1 139 ? 16.306 5.405 -14.709 1.00 96.31 139 GLU A C 1
ATOM 1094 O O . GLU A 1 139 ? 16.481 5.703 -13.529 1.00 96.31 139 GLU A O 1
ATOM 1099 N N . LYS A 1 140 ? 16.303 6.327 -15.677 1.00 96.62 140 LYS A N 1
ATOM 1100 C CA . LYS A 1 140 ? 16.559 7.746 -15.431 1.00 96.62 140 LYS A CA 1
ATOM 1101 C C . LYS A 1 140 ? 15.407 8.401 -14.674 1.00 96.62 140 LYS A C 1
ATOM 1103 O O . LYS A 1 140 ? 15.651 9.215 -13.785 1.00 96.62 140 LYS A O 1
ATOM 1108 N N . LYS A 1 141 ? 14.156 8.090 -15.031 1.00 96.12 141 LYS A N 1
ATOM 1109 C CA . LYS A 1 141 ? 12.974 8.718 -14.416 1.00 96.12 141 LYS A CA 1
ATOM 1110 C C . LYS A 1 141 ? 12.715 8.233 -12.991 1.00 96.12 141 LYS A C 1
ATOM 1112 O O . LYS A 1 141 ? 12.185 9.007 -12.192 1.00 96.12 141 LYS A O 1
ATOM 1117 N N . THR A 1 142 ? 13.107 7.003 -12.664 1.00 97.12 142 THR A N 1
ATOM 1118 C CA . THR A 1 142 ? 12.864 6.398 -11.347 1.00 97.12 142 THR A CA 1
ATOM 1119 C C . THR A 1 142 ? 14.130 6.185 -10.518 1.00 97.12 142 THR A C 1
ATOM 1121 O O . THR A 1 142 ? 14.081 5.537 -9.474 1.00 97.12 142 THR A O 1
ATOM 1124 N N . ALA A 1 143 ? 15.263 6.757 -10.933 1.00 96.56 143 ALA A N 1
ATOM 1125 C CA . ALA A 1 143 ? 16.508 6.710 -10.172 1.00 96.56 143 ALA A CA 1
ATOM 1126 C C . ALA A 1 143 ? 16.305 7.223 -8.733 1.00 96.56 143 ALA A C 1
ATOM 1128 O O . ALA A 1 143 ? 15.855 8.351 -8.513 1.00 96.56 143 ALA A O 1
ATOM 1129 N N . GLY A 1 144 ? 16.641 6.386 -7.747 1.00 96.50 144 GLY A N 1
ATOM 1130 C CA . GLY A 1 144 ? 16.549 6.719 -6.324 1.00 96.50 144 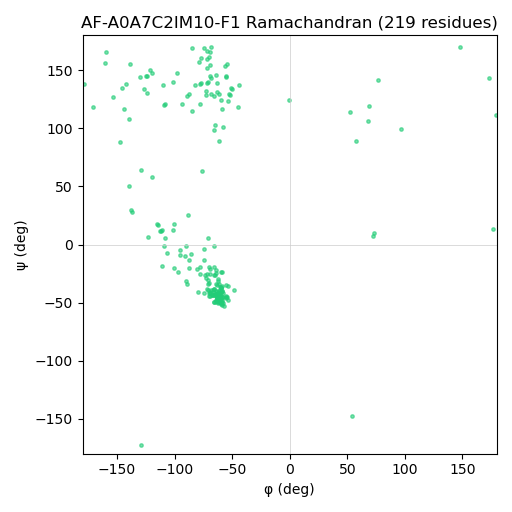GLY A CA 1
ATOM 1131 C C . GLY A 1 144 ? 15.124 6.787 -5.753 1.00 96.50 144 GLY A C 1
ATOM 1132 O O . GLY A 1 144 ? 14.946 7.271 -4.630 1.00 96.50 144 GLY A O 1
ATOM 1133 N N . LYS A 1 145 ? 14.089 6.396 -6.517 1.00 97.19 145 LYS A N 1
ATOM 1134 C CA . LYS A 1 145 ? 12.689 6.485 -6.066 1.00 97.19 145 LYS A CA 1
ATOM 1135 C C . LYS A 1 145 ? 12.374 5.498 -4.958 1.00 97.19 145 LYS A C 1
ATOM 1137 O O . LYS A 1 145 ? 11.737 5.909 -3.991 1.00 97.19 145 LYS A O 1
ATOM 1142 N N . ALA A 1 146 ? 12.877 4.272 -5.045 1.00 96.25 146 ALA A N 1
ATOM 1143 C CA . ALA A 1 146 ? 12.672 3.278 -4.004 1.00 96.25 146 ALA A CA 1
ATOM 1144 C C . ALA A 1 146 ? 13.221 3.756 -2.650 1.00 96.25 146 ALA A C 1
ATOM 1146 O O . ALA A 1 146 ? 12.479 3.856 -1.676 1.00 96.25 146 ALA A O 1
ATOM 1147 N N . GLU A 1 147 ? 14.479 4.196 -2.594 1.00 96.94 147 GLU A N 1
ATOM 1148 C CA . GLU A 1 147 ? 15.103 4.714 -1.371 1.00 96.94 147 GLU A CA 1
ATOM 1149 C C . GLU A 1 147 ? 14.415 5.990 -0.872 1.00 96.94 147 GLU A C 1
ATOM 1151 O O . GLU A 1 147 ? 14.312 6.241 0.335 1.00 96.94 147 GLU A O 1
ATOM 1156 N N . PHE A 1 148 ? 13.933 6.824 -1.798 1.00 96.00 148 PHE A N 1
ATOM 1157 C CA . PHE A 1 148 ? 13.139 7.991 -1.451 1.00 96.00 148 PHE A CA 1
ATOM 1158 C C . PHE A 1 148 ? 11.839 7.586 -0.747 1.00 96.00 148 PHE A C 1
ATOM 1160 O O . PHE A 1 148 ? 11.576 8.111 0.337 1.00 96.00 148 PHE A O 1
ATOM 1167 N N . ILE A 1 149 ? 11.073 6.655 -1.320 1.00 94.69 149 ILE A N 1
ATOM 1168 C CA . ILE A 1 149 ? 9.801 6.143 -0.787 1.00 94.69 149 ILE A CA 1
ATOM 1169 C C . ILE A 1 149 ? 10.015 5.506 0.585 1.00 94.69 149 ILE A C 1
ATOM 1171 O O . ILE A 1 149 ? 9.375 5.920 1.555 1.00 94.69 149 ILE A O 1
ATOM 1175 N N . GLU A 1 150 ? 10.995 4.610 0.703 1.00 94.19 150 GLU A N 1
ATOM 1176 C CA . GLU A 1 150 ? 11.349 3.932 1.955 1.00 94.19 150 GLU A CA 1
ATOM 1177 C C . GLU A 1 150 ? 11.661 4.910 3.092 1.00 94.19 150 GLU A C 1
ATOM 1179 O O . GLU A 1 150 ? 11.341 4.668 4.257 1.00 94.19 150 GLU A O 1
ATOM 1184 N N . ARG A 1 151 ? 12.263 6.056 2.763 1.00 93.62 151 ARG A N 1
ATOM 1185 C CA . ARG A 1 151 ? 12.575 7.099 3.739 1.00 93.62 151 ARG A CA 1
ATOM 1186 C C . ARG A 1 151 ? 11.362 7.958 4.095 1.00 93.62 151 ARG A C 1
ATOM 1188 O O . ARG A 1 151 ? 11.230 8.368 5.251 1.00 93.62 151 ARG A O 1
ATOM 1195 N N . VAL A 1 152 ? 10.524 8.318 3.122 1.00 90.50 152 VAL A N 1
ATOM 1196 C CA . VAL A 1 152 ? 9.457 9.313 3.339 1.00 90.50 152 VAL A CA 1
ATOM 1197 C C . VAL A 1 152 ? 8.149 8.708 3.826 1.00 90.50 152 VAL A C 1
ATOM 1199 O O . VAL A 1 152 ? 7.489 9.350 4.639 1.00 90.50 152 VAL A O 1
ATOM 1202 N N . MET A 1 153 ? 7.787 7.499 3.395 1.00 88.75 153 MET A N 1
ATOM 1203 C CA . MET A 1 153 ? 6.491 6.894 3.725 1.00 88.75 153 MET A CA 1
ATOM 1204 C C . MET A 1 153 ? 6.328 6.569 5.219 1.00 88.75 153 MET A C 1
ATOM 1206 O O . MET A 1 153 ? 5.263 6.843 5.781 1.00 88.75 153 MET A O 1
ATOM 1210 N N . PRO A 1 154 ? 7.361 6.083 5.936 1.00 87.31 154 PRO A N 1
ATOM 1211 C CA . PRO A 1 154 ? 7.259 5.899 7.381 1.00 87.31 154 PRO A CA 1
ATOM 1212 C C . PRO A 1 154 ? 7.253 7.225 8.155 1.00 87.31 154 PRO A C 1
ATOM 1214 O O . PRO A 1 154 ? 6.713 7.286 9.263 1.00 87.31 154 PRO A O 1
ATOM 1217 N N . SER A 1 155 ? 7.828 8.295 7.593 1.00 89.00 155 SER A N 1
ATOM 1218 C CA . SER A 1 155 ? 7.977 9.584 8.271 1.00 89.00 155 SER A CA 1
ATOM 1219 C C . SER A 1 155 ? 6.630 10.229 8.604 1.00 89.00 155 SER A C 1
ATOM 1221 O O . SER A 1 155 ? 5.704 10.260 7.801 1.00 89.00 155 SER A O 1
ATOM 1223 N N . ARG A 1 156 ? 6.533 10.816 9.801 1.00 83.50 156 ARG A N 1
ATOM 1224 C CA . ARG A 1 156 ? 5.327 11.511 10.295 1.00 83.50 156 ARG A CA 1
ATOM 1225 C C . ARG A 1 156 ? 5.509 13.022 10.412 1.00 83.50 156 ARG A C 1
ATOM 1227 O O . ARG A 1 156 ? 4.698 13.702 11.036 1.00 83.50 156 ARG A O 1
ATOM 1234 N N . THR A 1 157 ? 6.583 13.559 9.834 1.00 86.81 157 THR A N 1
ATOM 1235 C CA . THR A 1 157 ? 6.934 14.984 9.943 1.00 86.81 157 THR A CA 1
ATOM 1236 C C . THR A 1 157 ? 6.101 15.884 9.037 1.00 86.81 157 THR A C 1
ATOM 1238 O O . THR A 1 157 ? 6.024 17.088 9.272 1.00 86.81 157 THR A O 1
ATOM 1241 N N . ARG A 1 158 ? 5.463 15.319 8.008 1.00 81.25 158 ARG A N 1
ATOM 1242 C CA . ARG A 1 158 ? 4.618 16.044 7.057 1.00 81.25 158 ARG A CA 1
ATOM 1243 C C . ARG A 1 158 ? 3.211 15.467 7.063 1.00 81.25 158 ARG A C 1
ATOM 1245 O O . ARG A 1 158 ? 3.013 14.287 7.332 1.00 81.25 158 ARG A O 1
ATOM 1252 N N . ARG A 1 159 ? 2.234 16.321 6.769 1.00 81.50 159 ARG A N 1
ATOM 1253 C CA . ARG A 1 159 ? 0.828 15.941 6.612 1.00 81.50 159 ARG A CA 1
ATOM 1254 C C . ARG A 1 159 ? 0.458 16.071 5.140 1.00 81.50 159 ARG A C 1
ATOM 1256 O O . ARG A 1 159 ? 0.828 17.060 4.514 1.00 81.50 159 ARG A O 1
ATOM 1263 N N . ALA A 1 160 ? -0.269 15.092 4.621 1.00 83.31 160 ALA A N 1
ATOM 1264 C CA . ALA A 1 160 ? -0.853 15.123 3.288 1.00 83.31 160 ALA A CA 1
ATOM 1265 C C . ALA A 1 160 ? -2.373 15.017 3.411 1.00 83.31 160 ALA A C 1
ATOM 1267 O O . ALA A 1 160 ? -2.882 14.372 4.329 1.00 83.31 160 ALA A O 1
ATOM 1268 N N . GLN A 1 161 ? -3.090 15.661 2.494 1.00 84.94 161 GLN A N 1
ATOM 1269 C CA . GLN A 1 161 ? -4.535 15.515 2.413 1.00 84.94 161 GLN A CA 1
ATOM 1270 C C . GLN A 1 161 ? -4.867 14.343 1.494 1.00 84.94 161 GLN A C 1
ATOM 1272 O O . GLN A 1 161 ? -4.403 14.300 0.358 1.00 84.94 161 GLN A O 1
ATOM 1277 N N . ALA A 1 162 ? -5.693 13.416 1.977 1.00 81.56 162 ALA A N 1
ATOM 1278 C CA . ALA A 1 162 ? -6.135 12.282 1.177 1.00 81.56 162 ALA A CA 1
ATOM 1279 C C . ALA A 1 162 ? -6.962 12.742 -0.046 1.00 81.56 162 ALA A C 1
ATOM 1281 O O . ALA A 1 162 ? -7.908 13.536 0.135 1.00 81.56 162 ALA A O 1
ATOM 1282 N N . PRO A 1 163 ? -6.641 12.232 -1.255 1.00 85.69 163 PRO A N 1
ATOM 1283 C CA . PRO A 1 163 ? -7.484 12.355 -2.442 1.00 85.69 163 PRO A CA 1
ATOM 1284 C C . PRO A 1 163 ? -8.883 11.798 -2.184 1.00 85.69 163 PRO A C 1
ATOM 1286 O O . PRO A 1 163 ? -9.059 10.950 -1.306 1.00 85.69 163 PRO A O 1
ATOM 1289 N N . ILE A 1 164 ? -9.882 12.298 -2.912 1.00 86.62 164 ILE A N 1
ATOM 1290 C CA . ILE A 1 164 ? -11.293 11.995 -2.634 1.00 86.62 164 ILE A CA 1
ATOM 1291 C C . ILE A 1 164 ? -11.607 10.502 -2.781 1.00 86.62 164 ILE A C 1
ATOM 1293 O O . ILE A 1 164 ? -12.413 9.973 -2.024 1.00 86.62 164 ILE A O 1
ATOM 1297 N N . GLU A 1 165 ? -10.896 9.822 -3.676 1.00 86.94 165 GLU A N 1
ATOM 1298 C CA . GLU A 1 165 ? -11.055 8.413 -4.034 1.00 86.94 165 GLU A CA 1
ATOM 1299 C C . GLU A 1 165 ? -10.711 7.462 -2.886 1.00 86.94 165 GLU A C 1
ATOM 1301 O O . GLU A 1 165 ? -11.218 6.346 -2.834 1.00 86.94 165 GLU A O 1
ATOM 1306 N 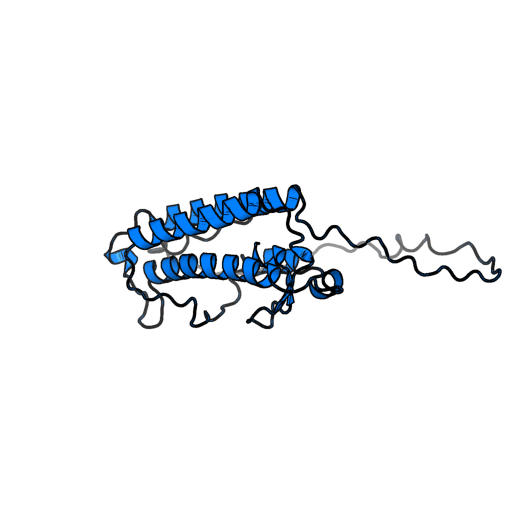N . VAL A 1 166 ? -9.849 7.899 -1.967 1.00 90.81 166 VAL A N 1
ATOM 1307 C CA . VAL A 1 166 ? -9.410 7.102 -0.814 1.00 90.81 166 VAL A CA 1
ATOM 1308 C C . VAL A 1 166 ? -9.906 7.685 0.505 1.00 90.81 166 VAL A C 1
ATOM 1310 O O . VAL A 1 166 ? -9.442 7.283 1.569 1.00 90.81 166 VAL A O 1
ATOM 1313 N N . ARG A 1 167 ? -10.837 8.645 0.486 1.00 92.25 167 ARG A N 1
ATOM 1314 C CA . ARG A 1 167 ? -11.457 9.120 1.729 1.00 92.25 167 ARG A CA 1
ATOM 1315 C C . ARG A 1 167 ? -12.386 8.040 2.294 1.00 92.25 167 ARG A C 1
ATOM 1317 O O . ARG A 1 167 ? -13.115 7.414 1.528 1.00 92.25 167 ARG A O 1
ATOM 1324 N N . PRO A 1 168 ? -12.393 7.840 3.620 1.00 94.31 168 PRO A N 1
ATOM 1325 C CA . PRO A 1 168 ? -13.285 6.876 4.243 1.00 94.31 168 PRO A CA 1
ATOM 1326 C C . PRO A 1 168 ? -14.739 7.344 4.153 1.00 94.31 168 PRO A C 1
ATOM 1328 O O . PRO A 1 168 ? -15.027 8.539 4.260 1.00 94.31 168 PRO A O 1
ATOM 1331 N N . SER A 1 169 ? -15.658 6.395 3.989 1.00 93.88 169 SER A N 1
ATOM 1332 C CA . SER A 1 169 ? -17.098 6.646 4.042 1.00 93.88 169 SER A CA 1
ATOM 1333 C C . SER A 1 169 ? -17.615 6.779 5.477 1.00 93.88 169 SER A C 1
ATOM 1335 O O . SER A 1 169 ? -18.654 7.404 5.691 1.00 93.88 169 SER A O 1
ATOM 1337 N N . GLY A 1 170 ? -16.920 6.174 6.450 1.00 94.19 170 GLY A N 1
ATOM 1338 C CA . GLY A 1 170 ? -17.320 6.116 7.857 1.00 94.19 170 GLY A CA 1
ATOM 1339 C C . GLY A 1 170 ? -18.487 5.160 8.128 1.00 94.19 170 GLY A C 1
ATOM 1340 O O . GLY A 1 170 ? -19.052 5.176 9.223 1.00 94.19 170 GLY A O 1
ATOM 1341 N N . LYS A 1 171 ? -18.883 4.350 7.136 1.00 95.12 171 LYS A N 1
ATOM 1342 C CA . LYS A 1 171 ? -20.070 3.482 7.211 1.00 95.12 171 LYS A CA 1
ATOM 1343 C C . LYS A 1 171 ? -19.754 2.042 7.596 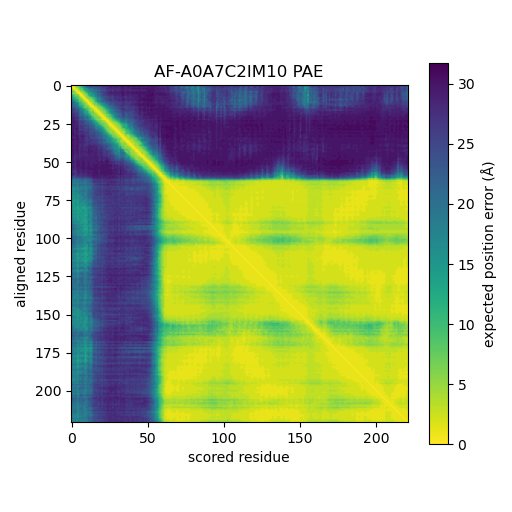1.00 95.12 171 LYS A C 1
ATOM 1345 O O . LYS A 1 171 ? -20.641 1.356 8.092 1.00 95.12 171 LYS A O 1
ATOM 1350 N N . LEU A 1 172 ? -18.523 1.591 7.363 1.00 97.06 172 LEU A N 1
ATOM 1351 C CA . LEU A 1 172 ? -18.147 0.197 7.570 1.00 97.06 172 LEU A CA 1
ATOM 1352 C C . LEU A 1 172 ? -17.952 -0.123 9.056 1.00 97.06 172 LEU A C 1
ATOM 1354 O O . LEU A 1 172 ? -17.353 0.647 9.817 1.00 97.06 172 LEU A O 1
ATOM 1358 N N . SER A 1 173 ? -18.435 -1.295 9.457 1.00 97.50 173 SER A N 1
ATOM 1359 C CA . SER A 1 173 ? -18.097 -1.893 10.747 1.00 97.50 173 SER A CA 1
ATOM 1360 C C . SER A 1 173 ? -16.642 -2.364 10.770 1.00 97.50 173 SER A C 1
ATOM 1362 O O . SER A 1 173 ? -16.010 -2.590 9.730 1.00 97.50 173 SER A O 1
ATOM 1364 N N . ARG A 1 174 ? -16.109 -2.562 11.978 1.00 97.75 174 ARG A N 1
ATOM 1365 C CA . ARG A 1 174 ? -14.754 -3.085 12.183 1.00 97.75 174 ARG A CA 1
ATOM 1366 C C . ARG A 1 174 ? -14.531 -4.412 11.462 1.00 97.75 174 ARG A C 1
ATOM 1368 O O . ARG A 1 174 ? -13.522 -4.580 10.779 1.00 97.75 174 ARG A O 1
ATOM 1375 N N . ASP A 1 175 ? -15.483 -5.329 11.575 1.00 98.00 175 ASP A N 1
ATOM 1376 C CA . ASP A 1 175 ? -15.359 -6.669 11.005 1.00 98.00 175 ASP A CA 1
ATOM 1377 C C . ASP A 1 175 ? -15.416 -6.639 9.470 1.00 98.00 175 ASP A C 1
ATOM 1379 O O . ASP A 1 175 ? -14.712 -7.401 8.803 1.00 98.00 175 ASP A O 1
ATOM 1383 N N . GLU A 1 176 ? -16.185 -5.717 8.881 1.00 98.19 176 GLU A N 1
ATOM 1384 C CA . GLU A 1 176 ? -16.178 -5.489 7.433 1.00 98.19 176 GLU A CA 1
ATOM 1385 C C . GLU A 1 176 ? -14.843 -4.932 6.942 1.00 98.19 176 GLU A C 1
ATOM 1387 O O . GLU A 1 176 ? -14.339 -5.410 5.924 1.00 98.19 176 GLU A O 1
ATOM 1392 N N . VAL A 1 177 ? -14.258 -3.966 7.660 1.00 98.44 177 VAL A N 1
ATOM 1393 C CA . VAL A 1 177 ? -12.937 -3.415 7.324 1.00 98.44 177 VAL A CA 1
ATOM 1394 C C . VAL A 1 177 ? -11.863 -4.497 7.424 1.00 98.44 177 VAL A C 1
ATOM 1396 O O . VAL A 1 177 ? -11.100 -4.667 6.476 1.00 98.44 177 VAL A O 1
ATOM 1399 N N . ILE A 1 178 ? -11.839 -5.283 8.508 1.00 98.50 178 ILE A N 1
ATOM 1400 C CA . ILE A 1 178 ? -10.888 -6.394 8.684 1.00 98.50 178 ILE A CA 1
ATOM 1401 C C . ILE A 1 178 ? -11.026 -7.413 7.551 1.00 98.50 178 ILE A C 1
ATOM 1403 O O . ILE A 1 178 ? -10.024 -7.826 6.966 1.00 98.50 178 ILE A O 1
ATOM 1407 N N . ARG A 1 179 ? -12.257 -7.825 7.226 1.00 98.50 179 ARG A N 1
ATOM 1408 C CA . ARG A 1 179 ? -12.514 -8.806 6.166 1.00 98.50 179 ARG A CA 1
ATOM 1409 C C . ARG A 1 179 ? -12.029 -8.298 4.810 1.00 98.50 179 ARG A C 1
ATOM 1411 O O . ARG A 1 179 ? -11.314 -9.021 4.122 1.00 98.50 179 ARG A O 1
ATOM 1418 N N . GLN A 1 180 ? -12.401 -7.074 4.436 1.00 98.50 180 GLN A N 1
ATOM 1419 C CA . GLN A 1 180 ? -12.010 -6.490 3.151 1.00 98.50 180 GLN A CA 1
ATOM 1420 C C . GLN A 1 180 ? -10.502 -6.255 3.070 1.00 98.50 180 GLN A C 1
ATOM 1422 O O . GLN A 1 180 ? -9.898 -6.574 2.049 1.00 98.50 180 GLN A O 1
ATOM 1427 N N . TYR A 1 181 ? -9.883 -5.774 4.153 1.00 98.50 181 TYR A N 1
ATOM 1428 C CA . TYR A 1 181 ? -8.438 -5.583 4.230 1.00 98.50 181 TYR A CA 1
ATOM 1429 C C . TYR A 1 181 ? -7.678 -6.894 4.010 1.00 98.50 181 TYR A C 1
ATOM 1431 O O . TYR A 1 181 ? -6.804 -6.955 3.151 1.00 98.50 181 TYR A O 1
ATOM 1439 N N . LYS A 1 182 ? -8.055 -7.971 4.713 1.00 98.62 182 LYS A N 1
ATOM 1440 C CA . LYS A 1 182 ? -7.433 -9.294 4.535 1.00 98.62 182 LYS A CA 1
ATOM 1441 C C . LYS A 1 182 ? -7.561 -9.806 3.101 1.00 98.62 182 LYS A C 1
ATOM 1443 O O . LYS A 1 182 ? -6.616 -10.368 2.560 1.00 98.62 182 LYS A O 1
ATOM 1448 N N . GLN A 1 183 ? -8.715 -9.591 2.465 1.00 98.56 183 GLN A N 1
ATOM 1449 C CA . GLN A 1 183 ? -8.927 -9.983 1.069 1.00 98.56 183 GLN A CA 1
ATOM 1450 C C . GLN A 1 183 ? -7.999 -9.229 0.110 1.00 98.56 183 GLN A C 1
ATOM 1452 O O . GLN A 1 183 ? -7.405 -9.851 -0.769 1.00 98.56 183 GLN A O 1
ATOM 1457 N N . ILE A 1 184 ? -7.857 -7.906 0.260 1.00 98.19 184 ILE A N 1
ATOM 1458 C CA . ILE A 1 184 ? -6.954 -7.143 -0.609 1.00 98.19 184 ILE A CA 1
ATOM 1459 C C . ILE A 1 184 ? -5.483 -7.451 -0.308 1.00 98.19 184 ILE A C 1
ATOM 1461 O O . ILE A 1 184 ? -4.711 -7.631 -1.243 1.00 98.19 184 ILE A O 1
ATOM 1465 N N . ARG A 1 185 ? -5.108 -7.621 0.963 1.00 98.38 185 ARG A N 1
ATOM 1466 C CA . ARG A 1 185 ? -3.738 -7.960 1.359 1.00 98.38 185 ARG A CA 1
ATOM 1467 C C . ARG A 1 185 ? -3.307 -9.327 0.832 1.00 98.38 185 ARG A C 1
ATOM 1469 O O . ARG A 1 185 ? -2.195 -9.447 0.328 1.00 98.38 185 ARG A O 1
ATOM 1476 N N . ALA A 1 186 ? -4.192 -10.325 0.857 1.00 98.69 186 ALA A N 1
ATOM 1477 C CA . ALA A 1 186 ? -3.924 -11.627 0.247 1.00 98.69 186 ALA A CA 1
ATOM 1478 C C . ALA A 1 186 ? -3.624 -11.507 -1.258 1.00 98.69 186 ALA A C 1
ATOM 1480 O O . ALA A 1 186 ? -2.702 -12.149 -1.751 1.00 98.69 186 ALA A O 1
ATOM 1481 N N . ARG A 1 187 ? -4.344 -10.633 -1.978 1.00 98.56 187 ARG A N 1
ATOM 1482 C CA . ARG A 1 187 ? -4.071 -10.355 -3.399 1.00 98.56 187 ARG A CA 1
ATOM 1483 C C . ARG A 1 187 ? -2.733 -9.645 -3.606 1.00 98.56 187 ARG A C 1
ATOM 1485 O O . ARG A 1 187 ? -2.002 -10.010 -4.523 1.00 98.56 187 ARG A O 1
ATOM 1492 N N . SER A 1 188 ? -2.411 -8.651 -2.775 1.00 98.38 188 SER A N 1
ATOM 1493 C CA . SER A 1 188 ? -1.120 -7.950 -2.823 1.00 98.38 188 SER A CA 1
ATOM 1494 C C . SER A 1 188 ? 0.049 -8.915 -2.591 1.00 98.38 188 SER A C 1
ATOM 1496 O O 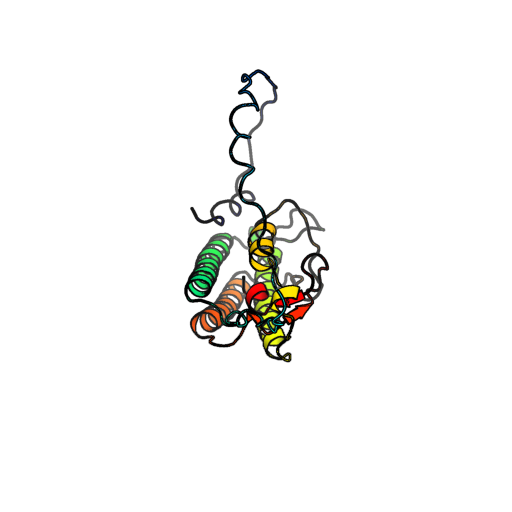. SER A 1 188 ? 1.027 -8.885 -3.338 1.00 98.38 188 SER A O 1
ATOM 1498 N N . LEU A 1 189 ? -0.076 -9.806 -1.600 1.00 98.69 189 LEU A N 1
ATOM 1499 C CA . LEU A 1 189 ? 0.915 -10.841 -1.294 1.00 98.69 189 LEU A CA 1
ATOM 1500 C C . LEU A 1 189 ? 1.064 -11.835 -2.443 1.00 98.69 189 LEU A C 1
ATOM 1502 O O . LEU A 1 189 ? 2.178 -12.052 -2.908 1.00 98.69 189 LEU A O 1
ATOM 1506 N N . GLU A 1 190 ? -0.041 -12.374 -2.961 1.00 98.69 190 GLU A N 1
ATOM 1507 C CA . GLU A 1 190 ? -0.003 -13.301 -4.094 1.00 98.69 190 GLU A CA 1
ATOM 1508 C C . GLU A 1 190 ? 0.667 -12.665 -5.323 1.00 98.69 190 GLU A C 1
ATOM 1510 O O . GLU A 1 190 ? 1.491 -13.300 -5.989 1.00 98.69 190 GLU A O 1
ATOM 1515 N N . PHE A 1 191 ? 0.356 -11.396 -5.607 1.00 98.62 191 PHE A N 1
ATOM 1516 C CA . PHE A 1 191 ? 1.015 -10.645 -6.670 1.00 98.62 191 PHE A CA 1
ATOM 1517 C C . PHE A 1 191 ? 2.526 -10.544 -6.422 1.00 98.62 191 PHE A C 1
ATOM 1519 O O . PHE A 1 191 ? 3.312 -10.880 -7.310 1.00 98.62 191 PHE A O 1
ATOM 1526 N N . ALA A 1 192 ? 2.939 -10.119 -5.224 1.00 98.25 192 ALA A N 1
ATOM 1527 C CA . ALA A 1 192 ? 4.346 -9.968 -4.866 1.00 98.25 192 ALA A CA 1
ATOM 1528 C C . ALA A 1 192 ? 5.106 -11.305 -4.890 1.00 98.25 192 ALA A C 1
ATOM 1530 O O . ALA A 1 192 ? 6.262 -11.343 -5.301 1.00 98.25 192 ALA A O 1
ATOM 1531 N N . GLU A 1 193 ? 4.473 -12.414 -4.515 1.00 98.44 193 GLU A N 1
ATOM 1532 C CA . GLU A 1 193 ? 5.069 -13.752 -4.533 1.00 98.44 193 GLU A CA 1
ATOM 1533 C C . GLU A 1 193 ? 5.275 -14.277 -5.955 1.00 98.44 193 GLU A C 1
ATOM 1535 O O . GLU A 1 193 ? 6.342 -14.804 -6.264 1.00 98.44 193 GLU A O 1
ATOM 1540 N N . LYS A 1 194 ? 4.276 -14.112 -6.831 1.00 98.00 194 LYS A N 1
ATOM 1541 C CA . LYS A 1 194 ? 4.226 -14.817 -8.122 1.00 98.00 194 LYS A CA 1
ATOM 1542 C C . LYS A 1 194 ? 4.668 -13.989 -9.322 1.00 98.00 194 LYS A C 1
ATOM 1544 O O . LYS A 1 194 ? 4.963 -14.561 -10.368 1.00 98.00 194 LYS A O 1
ATOM 1549 N N . THR A 1 195 ? 4.670 -12.659 -9.229 1.00 97.69 195 THR A N 1
ATOM 1550 C CA . THR A 1 195 ? 4.919 -11.815 -10.406 1.00 97.69 195 THR A CA 1
ATOM 1551 C C . THR A 1 195 ? 6.341 -11.991 -10.944 1.00 97.69 195 THR A C 1
ATOM 1553 O O . THR A 1 195 ? 7.312 -11.846 -10.204 1.00 97.69 195 THR A O 1
ATOM 1556 N N . ASP A 1 196 ? 6.462 -12.260 -12.243 1.00 97.25 196 ASP A N 1
ATOM 1557 C CA . ASP A 1 196 ? 7.722 -12.247 -13.008 1.00 97.25 196 ASP A CA 1
ATOM 1558 C C . ASP A 1 196 ? 7.713 -11.131 -14.076 1.00 97.25 196 ASP A C 1
ATOM 1560 O O . ASP A 1 196 ? 8.477 -11.122 -15.041 1.00 97.25 196 ASP A O 1
ATOM 1564 N N . LYS A 1 197 ? 6.789 -10.173 -13.930 1.00 98.12 197 LYS A N 1
ATOM 1565 C CA . LYS A 1 197 ? 6.645 -9.042 -14.849 1.00 98.12 197 LYS A CA 1
ATOM 1566 C C . LYS A 1 197 ? 7.807 -8.046 -14.683 1.00 98.12 197 LYS A C 1
ATOM 1568 O O . LYS A 1 197 ? 8.330 -7.905 -13.575 1.00 98.12 197 LYS A O 1
ATOM 1573 N N . PRO A 1 198 ? 8.170 -7.295 -15.739 1.00 98.19 198 PRO A N 1
ATOM 1574 C CA . PRO A 1 198 ? 9.241 -6.297 -15.698 1.00 98.19 198 PRO A CA 1
ATOM 1575 C C . PRO A 1 198 ? 8.791 -5.006 -14.985 1.00 98.19 198 PRO A C 1
ATOM 1577 O O . PRO A 1 198 ? 8.707 -3.949 -15.602 1.00 98.19 198 PRO A O 1
ATOM 1580 N N . LEU A 1 199 ? 8.456 -5.089 -13.691 1.00 98.50 199 LEU A N 1
ATOM 1581 C CA . LEU A 1 199 ? 7.808 -4.016 -12.918 1.00 98.50 199 LEU A CA 1
ATOM 1582 C C . LEU A 1 199 ? 8.473 -2.638 -13.083 1.00 98.50 199 LEU A C 1
ATOM 1584 O O . LEU A 1 199 ? 7.783 -1.625 -13.182 1.00 98.50 199 LEU A O 1
ATOM 1588 N N . LYS A 1 200 ? 9.805 -2.588 -13.142 1.00 98.50 200 LYS A N 1
ATOM 1589 C CA . LYS A 1 200 ? 10.565 -1.334 -13.185 1.00 98.50 200 LYS A CA 1
ATOM 1590 C C . LYS A 1 200 ? 10.484 -0.631 -14.542 1.00 98.50 200 LYS A C 1
ATOM 1592 O O . LYS A 1 200 ? 10.562 0.590 -14.594 1.00 98.50 200 LYS A O 1
ATOM 1597 N N . ALA A 1 201 ? 10.247 -1.377 -15.625 1.00 98.31 201 ALA A N 1
ATOM 1598 C CA . ALA A 1 201 ? 10.115 -0.815 -16.971 1.00 98.31 201 ALA A CA 1
ATOM 1599 C C . ALA A 1 201 ? 8.778 -0.095 -17.202 1.00 98.31 201 ALA A C 1
ATOM 1601 O O . ALA A 1 201 ? 8.620 0.611 -18.193 1.00 98.31 201 ALA A O 1
ATOM 1602 N N . HIS A 1 202 ? 7.806 -0.272 -16.312 1.00 98.50 202 HIS A N 1
ATOM 1603 C CA . HIS A 1 202 ? 6.450 0.237 -16.466 1.00 98.50 202 HIS A CA 1
ATOM 1604 C C . HIS A 1 202 ? 6.204 1.376 -15.486 1.00 98.50 202 HIS A C 1
ATOM 1606 O O . HIS A 1 202 ? 6.305 1.177 -14.279 1.00 98.50 202 HIS A O 1
ATOM 1612 N N . THR A 1 203 ? 5.890 2.570 -15.991 1.00 98.44 203 THR A N 1
ATOM 1613 C CA . THR A 1 203 ? 5.838 3.791 -15.176 1.00 98.44 203 THR A CA 1
ATOM 1614 C C . THR A 1 203 ? 4.552 4.570 -15.368 1.00 98.44 203 THR A C 1
ATOM 1616 O O . THR A 1 203 ? 4.092 4.707 -16.497 1.00 98.44 203 THR A O 1
ATOM 1619 N N . ILE A 1 204 ? 4.057 5.180 -14.294 1.00 98.12 204 ILE A N 1
ATOM 1620 C CA . ILE A 1 204 ? 2.973 6.172 -14.323 1.00 98.12 204 ILE A CA 1
ATOM 1621 C C . ILE A 1 204 ? 3.289 7.317 -13.362 1.00 98.12 204 ILE A C 1
ATOM 1623 O O . ILE A 1 204 ? 4.018 7.144 -12.381 1.00 98.12 204 ILE A O 1
ATOM 1627 N N . ASP A 1 205 ? 2.709 8.484 -13.622 1.00 96.94 205 ASP A N 1
ATOM 1628 C CA . ASP A 1 205 ? 2.896 9.649 -12.765 1.00 96.94 205 ASP A CA 1
ATOM 1629 C C . ASP A 1 205 ? 2.046 9.570 -11.495 1.00 96.94 205 ASP A C 1
ATOM 1631 O O . ASP A 1 205 ? 0.872 9.180 -11.497 1.00 96.94 205 ASP A O 1
ATOM 1635 N N . HIS A 1 206 ? 2.661 9.957 -10.382 1.00 93.31 206 HIS A N 1
ATOM 1636 C CA . HIS A 1 206 ? 2.017 10.009 -9.084 1.00 93.31 206 HIS A CA 1
ATOM 1637 C C . HIS A 1 206 ? 1.216 11.324 -8.924 1.00 93.31 206 HIS A C 1
ATOM 1639 O O . HIS A 1 206 ? 1.739 12.398 -9.224 1.00 93.31 206 HIS A O 1
ATOM 1645 N N . PRO A 1 207 ? -0.019 11.299 -8.373 1.00 87.19 207 PRO A N 1
ATOM 1646 C CA . PRO A 1 207 ? -0.853 12.499 -8.222 1.00 87.19 207 PRO A CA 1
ATOM 1647 C C . PRO A 1 207 ? -0.235 13.579 -7.320 1.00 87.19 207 PRO A C 1
ATOM 1649 O O . PRO A 1 207 ? -0.411 14.769 -7.560 1.00 87.19 207 PRO A O 1
ATOM 1652 N N . PHE A 1 208 ? 0.501 13.194 -6.274 1.00 86.88 208 PHE A N 1
ATOM 1653 C CA . PHE A 1 208 ? 1.341 14.127 -5.517 1.00 86.88 208 PHE A CA 1
ATOM 1654 C C . PHE A 1 208 ? 2.660 14.434 -6.258 1.00 86.88 208 PHE A C 1
ATOM 1656 O O . PHE A 1 208 ? 3.478 13.520 -6.412 1.00 86.88 208 PHE A O 1
ATOM 1663 N N . PRO A 1 209 ? 2.947 15.712 -6.594 1.00 89.50 209 PRO A N 1
ATOM 1664 C CA . PRO A 1 209 ? 4.131 16.098 -7.373 1.00 89.50 209 PRO A CA 1
ATOM 1665 C C . PRO A 1 209 ? 5.479 15.720 -6.749 1.00 89.50 209 PRO A C 1
ATOM 1667 O O . PRO A 1 209 ? 6.472 15.579 -7.453 1.00 89.50 209 PRO A O 1
ATOM 1670 N N . VAL A 1 210 ? 5.526 15.542 -5.424 1.00 90.56 210 VAL A N 1
ATOM 1671 C CA . VAL A 1 210 ? 6.754 15.166 -4.706 1.00 90.56 210 VAL A CA 1
ATOM 1672 C C . VAL A 1 210 ? 7.295 13.796 -5.137 1.00 90.56 210 VAL A C 1
ATOM 1674 O O . VAL A 1 210 ? 8.504 13.580 -5.099 1.00 90.56 210 VAL A O 1
ATOM 1677 N N . PHE A 1 211 ? 6.417 12.886 -5.565 1.00 92.19 211 PHE A N 1
ATOM 1678 C CA . PHE A 1 211 ? 6.809 11.558 -6.032 1.00 92.19 211 PHE A CA 1
ATOM 1679 C C . PHE A 1 211 ? 7.093 11.539 -7.536 1.00 92.19 211 PHE A C 1
ATOM 1681 O O . PHE A 1 211 ? 8.019 10.843 -7.942 1.00 92.19 211 PHE A O 1
ATOM 1688 N N . ASN A 1 212 ? 6.417 12.378 -8.333 1.00 95.31 212 ASN A N 1
ATOM 1689 C CA . ASN A 1 212 ? 6.572 12.438 -9.794 1.00 95.31 212 ASN A CA 1
ATOM 1690 C C . ASN A 1 212 ? 6.356 11.043 -10.434 1.00 95.31 212 ASN A C 1
ATOM 1692 O O . ASN A 1 212 ? 5.546 10.268 -9.928 1.00 95.31 212 ASN A O 1
ATOM 1696 N N . THR A 1 213 ? 7.042 10.712 -11.527 1.00 97.69 213 THR A N 1
ATOM 1697 C CA . THR A 1 213 ? 7.009 9.381 -12.144 1.00 97.69 213 THR A CA 1
ATOM 1698 C C . THR A 1 213 ? 7.526 8.299 -11.194 1.00 97.69 213 THR A C 1
ATOM 1700 O O . THR A 1 213 ? 8.630 8.418 -10.654 1.00 97.69 213 THR A O 1
ATOM 1703 N N . LEU A 1 214 ? 6.743 7.230 -11.052 1.00 98.38 214 LEU A N 1
ATOM 1704 C CA . LEU A 1 214 ? 7.077 6.015 -10.311 1.00 98.38 214 LEU A CA 1
ATOM 1705 C C . LEU A 1 214 ? 6.927 4.799 -11.229 1.00 98.38 214 LEU A C 1
ATOM 1707 O O . LEU A 1 214 ? 6.025 4.769 -12.075 1.00 98.38 214 LEU A O 1
ATOM 1711 N N . ASN A 1 215 ? 7.785 3.794 -11.060 1.00 98.50 215 ASN A N 1
ATOM 1712 C CA . ASN A 1 215 ? 7.605 2.506 -11.728 1.00 98.50 215 ASN A CA 1
ATOM 1713 C C . ASN A 1 215 ? 6.656 1.586 -10.937 1.00 98.50 215 ASN A C 1
ATOM 1715 O O . ASN A 1 215 ? 6.299 1.872 -9.795 1.00 98.50 215 ASN A O 1
ATOM 1719 N N . ALA A 1 216 ? 6.221 0.474 -11.530 1.00 98.56 216 ALA A N 1
ATOM 1720 C CA . ALA A 1 216 ? 5.273 -0.436 -10.888 1.00 98.56 216 ALA A CA 1
ATOM 1721 C C . ALA A 1 216 ? 5.835 -1.096 -9.613 1.00 98.56 216 ALA A C 1
ATOM 1723 O O . ALA A 1 216 ? 5.057 -1.484 -8.748 1.00 98.56 216 ALA A O 1
ATOM 1724 N N . TYR A 1 217 ? 7.161 -1.212 -9.476 1.00 98.44 217 TYR A N 1
ATOM 1725 C CA . TYR A 1 217 ? 7.790 -1.671 -8.235 1.00 98.44 217 TYR A CA 1
ATOM 1726 C C . TYR A 1 217 ? 7.760 -0.582 -7.153 1.00 98.44 217 TYR A C 1
ATOM 1728 O O . TYR A 1 217 ? 7.410 -0.884 -6.020 1.00 98.44 217 TYR A O 1
ATOM 1736 N N . ASP A 1 218 ? 8.017 0.681 -7.499 1.00 98.12 218 ASP A N 1
ATOM 1737 C CA . ASP A 1 218 ? 7.914 1.821 -6.578 1.00 98.12 218 ASP A CA 1
ATOM 1738 C C . ASP A 1 218 ? 6.496 1.959 -5.992 1.00 98.12 218 ASP A C 1
ATOM 1740 O O . ASP A 1 218 ? 6.337 2.318 -4.832 1.00 98.12 218 ASP A O 1
ATOM 1744 N N . TRP A 1 219 ? 5.453 1.661 -6.776 1.00 97.56 219 TRP A N 1
ATOM 1745 C CA . TRP A 1 219 ? 4.061 1.643 -6.300 1.00 97.56 219 TRP A CA 1
ATOM 1746 C C . TRP A 1 219 ? 3.735 0.480 -5.351 1.00 97.56 219 TRP A C 1
ATOM 1748 O O . TRP A 1 219 ? 2.715 0.533 -4.662 1.00 97.56 219 TRP A O 1
ATOM 1758 N N . LEU A 1 220 ? 4.553 -0.576 -5.353 1.00 96.88 220 LEU A N 1
ATOM 1759 C CA . LEU A 1 220 ? 4.350 -1.792 -4.563 1.00 96.88 220 LEU A CA 1
ATOM 1760 C C . LEU A 1 220 ? 4.951 -1.693 -3.147 1.00 96.88 220 LEU A C 1
ATOM 1762 O O . LEU A 1 220 ? 4.559 -2.478 -2.281 1.00 96.88 220 LEU A O 1
ATOM 1766 N N . ILE A 1 221 ? 5.902 -0.776 -2.924 1.00 93.12 221 ILE A N 1
ATOM 1767 C CA . ILE A 1 221 ? 6.688 -0.632 -1.681 1.00 93.12 221 ILE A CA 1
ATOM 1768 C C . ILE A 1 221 ? 6.213 0.487 -0.752 1.00 93.12 221 ILE A C 1
ATOM 1770 O O . ILE A 1 221 ? 5.681 1.513 -1.227 1.00 93.12 221 ILE A O 1
#

Mean predicted aligned error: 13.14 Å

Sequence (221 aa):
MSPVRILSIFFIRRGLRLTRLTPAGKKARRSIDMKTLMALVSLILLCSSAGAGKLNQGSPASDPKMTSEERAKVIKWMIDSEKEYLDAIANLTEEQWRYKPSPFRWSVGEVAEHIMVTEKALLSRVEAALAEKPNPDWEKKTAGKAEFIERVMPSRTRRAQAPIEVRPSGKLSRDEVIRQYKQIRARSLEFAEKTDKPLKAHTIDHPFPVFNTLNAYDWLI

Secondary structure (DSSP, 8-state):
--TTSSSSSTTSS--------------------TTSS----------------------PPPP-SPPHHHHHHHHHHHHHHHHHHHHHHTT--HHHHH--SSTTS--HHHHHHHHHHHHHHHHHHHHHHHHSPP-TTHHHHSTTHHHHHHHHSS--SS--PPPGGG---S---HHHHHHHHHHHHHHHHHHHHH--S-GGG-EEE-SSTTT-EEETTTTT-

Foldseek 3Di:
DDPVPDDLPPPPDDDDDDDDDDDDDDDDDDDDDPPPPPDPDDDDDDDDDDDDDDPPPPDPDDQLWQDPVLLVVLLVCLVVVLVVLCVSQVPADPCQQCDDPDPPGDGVVQVLQLVLQVLVVLVVVLVVLLVDDFDPCLCVQCPCLLVVCVVPVVDPPDDDDDDPSSGGPSPDDSVRSNVSSVVSSVVLNVCSVDDRGSQSRGWDADPPVVSGIDTSSSSSD

pLDDT: mean 79.11, std 27.2, range [26.59, 98.69]